Protein AF-A0A529LG86-F1 (afdb_monomer_lite)

Foldseek 3Di:
DVVDDDPVVVVCVVVCVVCVPDDDDDCVVVVVVVVVVVVVVVVVVVVVVVVVLVVLLVVLLVVLVVVCVVCVVVVVVCVVVPDDLVVVLVVSLVVQLVVQLVVLVVVLVVVVVVLVVVQVVLVVVCVDPVVVVCCVVPNDPRCPPVNNVVSVVVSVVSSVSSSVSSNVSSVVVVVVVCVVPVDPD

Sequence (185 aa):
DENSPPDFAAMRAAITPKLPSASLDDHRTWVDRLVAMARTTVTIGIAVLALMLSATVLTVVFATRGAMAGNGHIIEVLHFVGAEARFIAREFRRHFLVTGMKGAAAGGAAAVLVFIVFSWWSSRNMATPQADQATALFGNFAIGSAGYLGVVLMVLVIGGLTAATSHATVVAYLSDIDVRQPDAG

Secondary structure (DSSP, 8-state):
-TTS---HHHHHHHHTTT-TT-----THHHHHHHHHHHHHHHHHHHHHHHHHHHHHHHHHHHHHHHHHHHTHHHHHHHHHTT--HHHHHHHHHHHHHHHHHHHHHHHHHHHHHHHHHHHHHHHHHTTSHHHHHHHHHH------HHHHHHHHHHHHHHHHHHHHHHHHHHHHHHHHHHHH-----

pLDDT: mean 78.33, std 11.11, range [39.97, 97.88]

Radius of gyration: 28.88 Å; chains: 1; bounding box: 62×48×81 Å

Structure (mmCIF, N/CA/C/O backbone):
data_AF-A0A529LG86-F1
#
_entry.id   AF-A0A529LG86-F1
#
loop_
_atom_site.group_PDB
_atom_site.id
_atom_site.type_symbol
_atom_site.label_atom_id
_atom_site.label_alt_id
_atom_site.label_comp_id
_atom_site.label_asym_id
_atom_site.label_entity_id
_atom_site.label_seq_id
_atom_site.pdbx_PDB_ins_code
_atom_site.Cartn_x
_atom_site.Cartn_y
_atom_site.Cartn_z
_atom_site.occupancy
_atom_site.B_iso_or_equiv
_atom_site.auth_seq_id
_atom_site.auth_comp_id
_atom_site.auth_asym_id
_atom_site.auth_atom_id
_atom_site.pdbx_PDB_model_num
ATOM 1 N N . ASP A 1 1 ? 7.933 -14.940 -35.361 1.00 49.34 1 ASP A N 1
ATOM 2 C CA . ASP A 1 1 ? 6.938 -15.597 -34.505 1.00 49.34 1 ASP A CA 1
ATOM 3 C C . ASP A 1 1 ? 7.559 -15.772 -33.129 1.00 49.34 1 ASP A C 1
ATOM 5 O O . ASP A 1 1 ? 8.654 -16.313 -33.043 1.00 49.34 1 ASP A O 1
ATOM 9 N N . GLU A 1 2 ? 6.955 -15.207 -32.088 1.00 60.88 2 GLU A N 1
ATOM 10 C CA . GLU A 1 2 ? 7.510 -15.198 -30.722 1.00 60.88 2 GLU A CA 1
ATOM 11 C C . GLU A 1 2 ? 7.281 -16.542 -30.006 1.00 60.88 2 GLU A C 1
ATOM 13 O O . GLU A 1 2 ? 8.073 -16.949 -29.160 1.00 60.88 2 GLU A O 1
ATOM 18 N N . ASN A 1 3 ? 6.260 -17.291 -30.438 1.00 65.06 3 ASN A N 1
ATOM 19 C CA . ASN A 1 3 ? 5.868 -18.587 -29.874 1.00 65.06 3 ASN A CA 1
ATOM 20 C C . ASN A 1 3 ? 6.632 -19.779 -30.471 1.00 65.06 3 ASN A C 1
ATOM 22 O O . ASN A 1 3 ? 6.394 -20.927 -30.102 1.00 65.06 3 ASN A O 1
ATOM 26 N N . SER A 1 4 ? 7.530 -19.537 -31.422 1.00 68.88 4 SER A N 1
ATOM 27 C CA . SER A 1 4 ? 8.358 -20.565 -32.057 1.00 68.88 4 SER A CA 1
ATOM 28 C C . SER A 1 4 ? 9.765 -20.013 -32.263 1.00 68.88 4 SER A C 1
ATOM 30 O O . SER A 1 4 ? 10.131 -19.629 -33.377 1.00 68.88 4 SER A O 1
ATOM 32 N N . PRO A 1 5 ? 10.548 -19.895 -31.172 1.00 73.00 5 PRO A N 1
ATOM 33 C CA . PRO A 1 5 ? 11.907 -19.401 -31.258 1.00 73.00 5 PRO A CA 1
ATOM 34 C C . PRO A 1 5 ? 12.741 -20.301 -32.184 1.00 73.00 5 PRO A C 1
ATOM 36 O O . PRO A 1 5 ? 12.610 -21.524 -32.125 1.00 73.00 5 PRO A O 1
ATOM 39 N N . PRO A 1 6 ? 13.632 -19.725 -33.006 1.00 75.19 6 PRO A N 1
ATOM 40 C CA . PRO A 1 6 ? 14.526 -20.518 -33.835 1.00 75.19 6 PRO A CA 1
ATOM 41 C C . PRO A 1 6 ? 15.436 -21.404 -32.972 1.00 75.19 6 PRO A C 1
ATOM 43 O O . PRO A 1 6 ? 15.921 -20.969 -31.922 1.00 75.19 6 PRO A O 1
ATOM 46 N N . ASP A 1 7 ? 15.678 -22.640 -33.415 1.00 79.94 7 ASP A N 1
ATOM 47 C CA . ASP A 1 7 ? 16.583 -23.571 -32.738 1.00 79.94 7 ASP A CA 1
ATOM 48 C C . ASP A 1 7 ? 18.044 -23.207 -33.038 1.00 79.94 7 ASP A C 1
ATOM 50 O O . ASP A 1 7 ? 18.671 -23.682 -33.989 1.00 79.94 7 ASP A O 1
ATOM 54 N N . PHE A 1 8 ? 18.592 -22.325 -32.207 1.00 77.88 8 PHE A N 1
ATOM 55 C CA . PHE A 1 8 ? 19.973 -21.868 -32.318 1.00 77.88 8 PHE A CA 1
ATOM 56 C C . PHE A 1 8 ? 21.002 -22.962 -32.017 1.00 77.88 8 PHE A C 1
ATOM 58 O O . PHE A 1 8 ? 22.141 -22.853 -32.472 1.00 77.88 8 PHE A O 1
ATOM 65 N N . ALA A 1 9 ? 20.627 -24.026 -31.298 1.00 79.56 9 ALA A N 1
ATOM 66 C CA . ALA A 1 9 ? 21.506 -25.170 -31.083 1.00 79.56 9 ALA A CA 1
ATOM 67 C C . ALA A 1 9 ? 21.651 -25.975 -32.380 1.00 79.56 9 ALA A C 1
ATOM 69 O O . ALA A 1 9 ? 22.777 -26.267 -32.793 1.00 79.56 9 ALA A O 1
ATOM 70 N N . ALA A 1 10 ? 20.539 -26.231 -33.074 1.00 80.94 10 ALA A N 1
ATOM 71 C CA . ALA A 1 10 ? 20.551 -26.845 -34.398 1.00 80.94 10 ALA A CA 1
ATOM 72 C C . ALA A 1 10 ? 21.270 -25.967 -35.437 1.00 80.94 10 ALA A C 1
ATOM 74 O O . ALA A 1 10 ? 22.065 -26.477 -36.228 1.00 80.94 10 ALA A O 1
ATOM 75 N N . MET A 1 11 ? 21.074 -24.642 -35.407 1.00 78.50 11 MET A N 1
ATOM 76 C CA . MET A 1 11 ? 21.797 -23.721 -36.298 1.00 78.50 11 MET A CA 1
ATOM 77 C C . MET A 1 11 ? 23.301 -23.709 -36.022 1.00 78.50 11 MET A C 1
ATOM 79 O O . MET A 1 11 ? 24.094 -23.790 -36.958 1.00 78.50 11 MET A O 1
ATOM 83 N N . ARG A 1 12 ? 23.714 -23.663 -34.750 1.00 80.50 12 ARG A N 1
ATOM 84 C CA . ARG A 1 12 ? 25.130 -23.723 -34.367 1.00 80.50 12 ARG A CA 1
ATOM 85 C C . ARG A 1 12 ? 25.757 -25.039 -34.835 1.00 80.50 12 ARG A C 1
ATOM 87 O O . ARG A 1 12 ? 26.794 -25.007 -35.490 1.00 80.50 12 ARG A O 1
ATOM 94 N N . ALA A 1 13 ? 25.087 -26.171 -34.614 1.00 81.19 13 ALA A N 1
ATOM 95 C CA . ALA A 1 13 ? 25.544 -27.484 -35.072 1.00 81.19 13 ALA A CA 1
ATOM 96 C C . ALA A 1 13 ? 25.643 -27.599 -36.607 1.00 81.19 13 ALA A C 1
ATOM 98 O O . ALA A 1 13 ? 26.528 -28.287 -37.111 1.00 81.19 13 ALA A O 1
ATOM 99 N N . ALA A 1 14 ? 24.779 -26.909 -37.359 1.00 81.56 14 ALA A N 1
ATOM 100 C CA . ALA A 1 14 ? 24.806 -26.899 -38.823 1.00 81.56 14 ALA A CA 1
ATOM 101 C C . ALA A 1 14 ? 25.883 -25.969 -39.421 1.00 81.56 14 ALA A C 1
ATOM 103 O O . ALA A 1 14 ? 26.366 -26.223 -40.529 1.00 81.56 14 ALA A O 1
ATOM 104 N N . ILE A 1 15 ? 26.255 -24.894 -38.713 1.00 79.06 15 ILE A N 1
ATOM 105 C CA . ILE A 1 15 ? 27.176 -23.851 -39.199 1.00 79.06 15 ILE A CA 1
ATOM 106 C C . ILE A 1 15 ? 28.631 -24.145 -38.806 1.00 79.06 15 ILE A C 1
ATOM 108 O O . ILE A 1 15 ? 29.523 -23.990 -39.642 1.00 79.06 15 ILE A O 1
ATOM 112 N N . THR A 1 16 ? 28.881 -24.630 -37.583 1.00 79.62 16 THR A N 1
ATOM 113 C CA . THR A 1 16 ? 30.234 -24.924 -37.071 1.00 79.62 16 THR A CA 1
ATOM 114 C C . THR A 1 16 ? 31.078 -25.831 -37.987 1.00 79.62 16 THR A C 1
ATOM 116 O O . THR A 1 16 ? 32.257 -25.526 -38.166 1.00 79.62 16 THR A O 1
ATOM 119 N N . PRO A 1 17 ? 30.537 -26.888 -38.632 1.00 80.50 17 PRO A N 1
ATOM 120 C CA . PRO A 1 17 ? 31.319 -27.740 -39.534 1.00 80.50 17 PRO A CA 1
ATOM 121 C C . PRO A 1 17 ? 31.690 -27.067 -40.863 1.00 80.50 17 PRO A C 1
ATOM 123 O O . PRO A 1 17 ? 32.652 -27.475 -41.505 1.00 80.50 17 PRO A O 1
ATOM 126 N N . LYS A 1 18 ? 30.907 -26.073 -41.309 1.00 81.50 18 LYS A N 1
ATOM 127 C CA . LYS A 1 18 ? 31.061 -25.431 -42.627 1.00 81.50 18 LYS A CA 1
ATOM 128 C C . LYS A 1 18 ? 31.903 -24.158 -42.573 1.00 81.50 18 LYS A C 1
ATOM 130 O O . LYS A 1 18 ? 32.571 -23.836 -43.550 1.00 81.50 18 LYS A O 1
ATOM 135 N N . LEU A 1 19 ? 31.867 -23.437 -41.454 1.00 76.12 19 LEU A N 1
ATOM 136 C CA . LEU A 1 19 ? 32.582 -22.178 -41.247 1.00 76.12 19 LEU A CA 1
ATOM 137 C C . LEU A 1 19 ? 33.165 -22.154 -39.821 1.00 76.12 19 LEU A C 1
ATOM 139 O O . LEU A 1 19 ? 32.530 -21.618 -38.913 1.00 76.12 19 LEU A O 1
ATOM 143 N N . PRO A 1 20 ? 34.377 -22.705 -39.607 1.00 72.12 20 PRO A N 1
ATOM 144 C CA . PRO A 1 20 ? 35.004 -22.783 -38.282 1.00 72.12 20 PRO A CA 1
ATOM 145 C C . PRO A 1 20 ? 35.298 -21.413 -37.653 1.00 72.12 20 PRO A C 1
ATOM 147 O O . PRO A 1 20 ? 35.482 -21.311 -36.444 1.00 72.12 20 PRO A O 1
ATOM 150 N N . SER A 1 21 ? 35.363 -20.362 -38.474 1.00 73.62 21 SER A N 1
ATOM 151 C CA . SER A 1 21 ? 35.622 -18.978 -38.068 1.00 73.62 21 SER A CA 1
ATOM 152 C C . SER A 1 21 ? 34.360 -18.170 -37.743 1.00 73.62 21 SER A C 1
ATOM 154 O O . SER A 1 21 ? 34.481 -17.021 -37.323 1.00 73.62 21 SER A O 1
ATOM 156 N N . ALA A 1 22 ? 33.157 -18.723 -37.936 1.00 71.75 22 ALA A N 1
ATOM 157 C CA . ALA A 1 22 ? 31.907 -18.017 -37.671 1.00 71.75 22 ALA A CA 1
ATOM 158 C C . ALA A 1 22 ? 31.434 -18.250 -36.227 1.00 71.75 22 ALA A C 1
ATOM 160 O O . ALA A 1 22 ? 31.173 -19.384 -35.821 1.00 71.75 22 ALA A O 1
ATOM 161 N N . SER A 1 23 ? 31.276 -17.173 -35.453 1.00 68.06 23 SER A N 1
ATOM 162 C CA . SER A 1 23 ? 30.617 -17.205 -34.146 1.00 68.06 23 SER A CA 1
ATOM 163 C C . SER A 1 23 ? 29.147 -16.800 -34.281 1.00 68.06 23 SER A C 1
ATOM 165 O O . SER A 1 23 ? 28.808 -15.796 -34.903 1.00 68.06 23 SER A O 1
ATOM 167 N N . LEU A 1 24 ? 28.257 -17.602 -33.695 1.00 73.00 24 LEU A N 1
ATOM 168 C CA . LEU A 1 24 ? 26.835 -17.281 -33.585 1.00 73.00 24 LEU A CA 1
ATOM 169 C C . LEU A 1 24 ? 26.600 -16.597 -32.234 1.00 73.00 24 LEU A C 1
ATOM 171 O O . LEU A 1 24 ? 26.507 -17.288 -31.211 1.00 73.00 24 LEU A O 1
ATOM 175 N N . ASP A 1 25 ? 26.562 -15.264 -32.249 1.00 75.62 25 ASP A N 1
ATOM 176 C CA . ASP A 1 25 ? 26.239 -14.434 -31.088 1.00 75.62 25 ASP A CA 1
ATOM 177 C C . ASP A 1 25 ? 24.721 -14.387 -30.882 1.00 75.62 25 ASP A C 1
ATOM 179 O O . ASP A 1 25 ? 23.972 -13.875 -31.714 1.00 75.62 25 ASP A O 1
ATOM 183 N N . ASP A 1 26 ? 24.274 -14.964 -29.772 1.00 73.12 26 ASP A N 1
ATOM 184 C CA . ASP A 1 26 ? 22.875 -14.989 -29.373 1.00 73.12 26 ASP A CA 1
ATOM 185 C C . ASP A 1 26 ? 22.710 -14.074 -28.156 1.00 73.12 26 ASP A C 1
ATOM 187 O O . ASP A 1 26 ? 23.145 -14.385 -27.042 1.00 73.12 26 ASP A O 1
ATOM 191 N N . HIS A 1 27 ? 22.075 -12.922 -28.373 1.00 80.88 27 HIS A N 1
ATOM 192 C CA . HIS A 1 27 ? 21.902 -11.876 -27.362 1.00 80.88 27 HIS A CA 1
ATOM 193 C C . HIS A 1 27 ? 21.008 -12.317 -26.184 1.00 80.88 27 HIS A C 1
ATOM 195 O O . HIS A 1 27 ? 20.887 -11.599 -25.188 1.00 80.88 27 HIS A O 1
ATOM 201 N N . ARG A 1 28 ? 20.417 -13.518 -26.249 1.00 79.75 28 ARG A N 1
ATOM 202 C CA . ARG A 1 28 ? 19.594 -14.113 -25.189 1.00 79.75 28 ARG A CA 1
ATOM 203 C C . ARG A 1 28 ? 20.282 -14.184 -23.836 1.00 79.75 28 ARG A C 1
ATOM 205 O O . ARG A 1 28 ? 19.654 -13.843 -22.847 1.00 79.75 28 ARG A O 1
ATOM 212 N N . THR A 1 29 ? 21.575 -14.510 -23.769 1.00 83.94 29 THR A N 1
ATOM 213 C CA . THR A 1 29 ? 22.271 -14.612 -22.466 1.00 83.94 29 THR A CA 1
ATOM 214 C C . THR A 1 29 ? 22.280 -13.276 -21.711 1.00 83.94 29 THR A C 1
ATOM 216 O O . THR A 1 29 ? 22.218 -13.245 -20.482 1.00 83.94 29 THR A O 1
ATOM 219 N N . TRP A 1 30 ? 22.357 -12.154 -22.431 1.00 84.69 30 TRP A N 1
ATOM 220 C CA . TRP A 1 30 ? 22.277 -10.822 -21.833 1.00 84.69 30 TRP A CA 1
ATOM 221 C C . TRP A 1 30 ? 20.841 -10.481 -21.417 1.00 84.69 30 TRP A C 1
ATOM 223 O O . TRP A 1 30 ? 20.626 -10.034 -20.289 1.00 84.69 30 TRP A O 1
ATOM 233 N N . VAL A 1 31 ? 19.858 -10.769 -22.280 1.00 87.94 31 VAL A N 1
ATOM 234 C CA . VAL A 1 31 ? 18.431 -10.575 -21.975 1.00 87.94 31 VAL A CA 1
ATOM 235 C C . VAL A 1 31 ? 18.015 -11.397 -20.754 1.00 87.94 31 VAL A C 1
ATOM 237 O O . VAL A 1 31 ? 17.393 -10.858 -19.845 1.00 87.94 31 VAL A O 1
ATOM 240 N N . ASP A 1 32 ? 18.421 -12.662 -20.670 1.00 89.25 32 ASP A N 1
ATOM 241 C CA . ASP A 1 32 ? 18.106 -13.558 -19.556 1.00 89.25 32 ASP A CA 1
ATOM 242 C C . ASP A 1 32 ? 18.633 -13.013 -18.225 1.00 89.25 32 ASP A C 1
ATOM 244 O O . ASP A 1 32 ? 17.943 -13.073 -17.206 1.00 89.25 32 ASP A O 1
ATOM 248 N N . ARG A 1 33 ? 19.831 -12.411 -18.225 1.00 90.62 33 ARG A N 1
ATOM 249 C CA . ARG A 1 33 ? 20.388 -11.742 -17.038 1.00 90.62 33 ARG A CA 1
ATOM 250 C C . ARG A 1 33 ? 19.566 -10.519 -16.644 1.00 90.62 33 ARG A C 1
ATOM 252 O O . ARG A 1 33 ? 19.266 -10.362 -15.462 1.00 90.62 33 ARG A O 1
ATOM 259 N N . LEU A 1 34 ? 19.163 -9.683 -17.603 1.00 91.69 34 LEU A N 1
ATOM 260 C CA . LEU A 1 34 ? 18.299 -8.531 -17.326 1.00 91.69 34 LEU A CA 1
ATOM 261 C C . LEU A 1 34 ? 16.928 -8.954 -16.795 1.00 91.69 34 LEU A C 1
ATOM 263 O O . LEU A 1 34 ? 16.440 -8.378 -15.825 1.00 91.69 34 LEU A O 1
ATOM 267 N N . VAL A 1 35 ? 16.333 -9.997 -17.375 1.00 91.75 35 VAL A N 1
ATOM 268 C CA . VAL A 1 35 ? 15.061 -10.564 -16.913 1.00 91.75 35 VAL A CA 1
ATOM 269 C C . VAL A 1 35 ? 15.209 -11.133 -15.503 1.00 91.75 35 VAL A C 1
ATOM 271 O O . VAL A 1 35 ? 14.340 -10.906 -14.662 1.00 91.75 35 VAL A O 1
ATOM 274 N N . ALA A 1 36 ? 16.309 -11.827 -15.203 1.00 93.69 36 ALA A N 1
ATOM 275 C CA . ALA A 1 36 ? 16.581 -12.336 -13.861 1.00 93.69 36 ALA A CA 1
ATOM 276 C C . ALA A 1 36 ? 16.735 -11.201 -12.832 1.00 93.69 36 ALA A C 1
ATOM 278 O O . ALA A 1 36 ? 16.152 -11.275 -11.747 1.00 93.69 36 ALA A O 1
ATOM 279 N N . MET A 1 37 ? 17.455 -10.127 -13.175 1.00 95.56 37 MET A N 1
ATOM 280 C CA . MET A 1 37 ? 17.573 -8.937 -12.325 1.00 95.56 37 MET A CA 1
ATOM 281 C C . MET A 1 37 ? 16.211 -8.270 -12.101 1.00 95.56 37 MET A C 1
ATOM 283 O O . MET A 1 37 ? 15.831 -8.051 -10.953 1.00 95.56 37 MET A O 1
ATOM 287 N N . ALA A 1 38 ? 15.430 -8.048 -13.162 1.00 92.31 38 ALA A N 1
ATOM 288 C CA . ALA A 1 38 ? 14.093 -7.461 -13.074 1.00 92.31 38 ALA A CA 1
ATOM 289 C C . ALA A 1 38 ? 13.151 -8.298 -12.192 1.00 92.31 38 ALA A C 1
ATOM 291 O O . ALA A 1 38 ? 12.488 -7.760 -11.304 1.00 92.31 38 ALA A O 1
ATOM 292 N N . ARG A 1 39 ? 13.133 -9.627 -12.369 1.00 94.69 39 ARG A N 1
ATOM 293 C CA . ARG A 1 39 ? 12.352 -10.544 -11.521 1.00 94.69 39 ARG A CA 1
ATOM 294 C C . ARG A 1 39 ? 12.779 -10.464 -10.060 1.00 94.69 39 ARG A C 1
ATOM 296 O O . ARG A 1 39 ? 11.925 -10.443 -9.181 1.00 94.69 39 ARG A O 1
ATOM 303 N N . THR A 1 40 ? 14.080 -10.385 -9.794 1.00 95.81 40 THR A N 1
ATOM 304 C CA . THR A 1 40 ? 14.609 -10.266 -8.428 1.00 95.81 40 THR A CA 1
ATOM 305 C C . THR A 1 40 ? 14.161 -8.956 -7.781 1.00 95.81 40 THR A C 1
ATOM 307 O O . THR A 1 40 ? 13.675 -8.969 -6.652 1.00 95.81 40 THR A O 1
ATOM 310 N N . THR A 1 41 ? 14.230 -7.838 -8.509 1.00 95.25 41 THR A N 1
ATOM 311 C CA . THR A 1 41 ? 13.733 -6.535 -8.048 1.00 95.25 41 THR A CA 1
ATOM 312 C C . THR A 1 41 ? 12.237 -6.572 -7.731 1.00 95.25 41 THR A C 1
ATOM 314 O O . THR A 1 41 ? 11.829 -6.079 -6.679 1.00 95.25 41 THR A O 1
ATOM 317 N N . VAL A 1 42 ? 11.418 -7.202 -8.582 1.00 94.31 42 VAL A N 1
ATOM 318 C CA . VAL A 1 42 ? 9.977 -7.373 -8.323 1.00 94.31 42 VAL A CA 1
ATOM 319 C C . VAL A 1 42 ? 9.739 -8.215 -7.069 1.00 94.31 42 VAL A C 1
ATOM 321 O O . VAL A 1 42 ? 8.952 -7.818 -6.212 1.00 94.31 42 VAL A O 1
ATOM 324 N N . THR A 1 43 ? 10.450 -9.333 -6.912 1.00 97.12 43 THR A N 1
ATOM 325 C CA . THR A 1 43 ? 10.345 -10.194 -5.724 1.00 97.12 43 THR A CA 1
ATOM 326 C C . THR A 1 43 ? 10.694 -9.436 -4.443 1.00 97.12 43 THR A C 1
ATOM 328 O O . THR A 1 43 ? 9.968 -9.542 -3.456 1.00 97.12 43 THR A O 1
ATOM 331 N N . ILE A 1 44 ? 11.756 -8.623 -4.459 1.00 97.69 44 ILE A N 1
ATOM 332 C CA . ILE A 1 44 ? 12.124 -7.762 -3.325 1.00 97.69 44 ILE A CA 1
ATOM 333 C C . ILE A 1 44 ? 11.006 -6.755 -3.030 1.00 97.69 44 ILE A C 1
ATOM 335 O O . ILE A 1 44 ? 10.621 -6.596 -1.874 1.00 97.69 44 ILE A O 1
ATOM 339 N N . GLY A 1 45 ? 10.442 -6.115 -4.059 1.00 95.81 45 GLY A N 1
ATOM 340 C CA . GLY A 1 45 ? 9.324 -5.183 -3.900 1.00 95.81 45 GLY A CA 1
ATOM 341 C C . 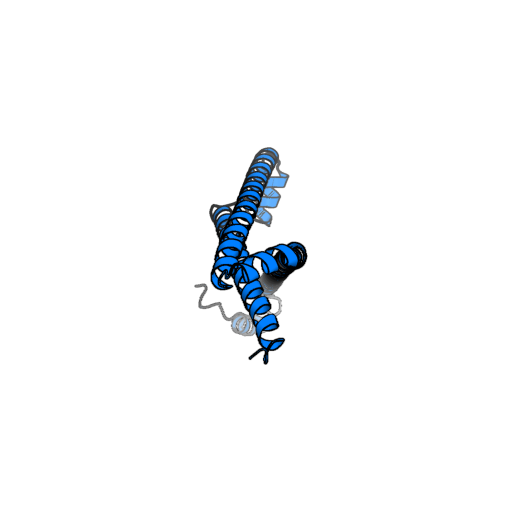GLY A 1 45 ? 8.099 -5.831 -3.246 1.00 95.81 45 GLY A C 1
ATOM 342 O O . GLY A 1 45 ? 7.519 -5.266 -2.320 1.00 95.81 45 GLY A O 1
ATOM 343 N N . ILE A 1 46 ? 7.747 -7.051 -3.664 1.00 96.31 46 ILE A N 1
ATOM 344 C CA . ILE A 1 46 ? 6.654 -7.830 -3.063 1.00 96.31 46 ILE A CA 1
ATOM 345 C C . ILE A 1 46 ? 6.971 -8.188 -1.604 1.00 96.31 46 ILE A C 1
ATOM 347 O O . ILE A 1 46 ? 6.101 -8.057 -0.743 1.00 96.31 46 ILE A O 1
ATOM 351 N N . ALA A 1 47 ? 8.206 -8.597 -1.301 1.00 97.88 47 ALA A N 1
ATOM 352 C CA . ALA A 1 47 ? 8.621 -8.929 0.061 1.00 97.88 47 ALA A CA 1
ATOM 353 C C . ALA A 1 47 ? 8.533 -7.715 1.003 1.00 97.88 47 ALA A C 1
ATOM 355 O O . ALA A 1 47 ? 8.002 -7.823 2.109 1.00 97.88 47 ALA A O 1
ATOM 356 N N . VAL A 1 48 ? 8.986 -6.542 0.551 1.00 97.62 48 VAL A N 1
ATOM 357 C CA . VAL A 1 48 ? 8.870 -5.286 1.308 1.00 97.62 48 VAL A CA 1
ATOM 358 C C . VAL A 1 48 ? 7.406 -4.910 1.521 1.00 97.62 48 VAL A C 1
ATOM 360 O O . VAL A 1 48 ? 7.025 -4.563 2.639 1.00 97.62 48 VAL A O 1
ATOM 363 N N . LEU A 1 49 ? 6.564 -5.033 0.490 1.00 94.12 49 LEU A N 1
ATOM 364 C CA . LEU A 1 49 ? 5.131 -4.775 0.618 1.00 94.12 49 LEU A CA 1
ATOM 365 C C . LEU A 1 49 ? 4.486 -5.697 1.666 1.00 94.12 49 LEU A C 1
ATOM 367 O O . LEU A 1 49 ? 3.747 -5.227 2.529 1.00 94.12 49 LEU A O 1
ATOM 371 N N . ALA A 1 50 ? 4.803 -6.993 1.641 1.00 95.44 50 ALA A N 1
ATOM 372 C CA . ALA A 1 50 ? 4.305 -7.955 2.622 1.00 95.44 50 ALA A CA 1
ATOM 373 C C . ALA A 1 50 ? 4.739 -7.606 4.058 1.00 95.44 50 ALA A C 1
ATOM 375 O O . ALA A 1 50 ? 3.923 -7.669 4.983 1.00 95.44 50 ALA A O 1
ATOM 376 N N . LEU A 1 51 ? 5.993 -7.183 4.249 1.00 97.12 51 LEU A N 1
ATOM 377 C CA . LEU A 1 51 ? 6.489 -6.709 5.544 1.00 97.12 51 LEU A CA 1
ATOM 378 C C . LEU A 1 51 ? 5.748 -5.453 6.015 1.00 97.12 51 LEU A C 1
ATOM 380 O O . LEU A 1 51 ? 5.336 -5.392 7.173 1.00 97.12 51 LEU A O 1
ATOM 384 N N . MET A 1 52 ? 5.516 -4.479 5.130 1.00 95.75 52 MET A N 1
ATOM 385 C CA . MET A 1 52 ? 4.771 -3.259 5.464 1.00 95.75 52 MET A CA 1
ATOM 386 C C . MET A 1 52 ? 3.327 -3.559 5.882 1.00 95.75 52 MET A C 1
ATOM 388 O O . MET A 1 52 ? 2.850 -3.022 6.885 1.00 95.75 52 MET A O 1
ATOM 392 N N . LEU A 1 53 ? 2.630 -4.436 5.153 1.00 91.31 53 LEU A N 1
ATOM 393 C CA . LEU A 1 53 ? 1.268 -4.845 5.505 1.00 91.31 53 LEU A CA 1
ATOM 394 C C . LEU A 1 53 ? 1.243 -5.582 6.850 1.00 91.31 53 LEU A C 1
ATOM 396 O O . LEU A 1 53 ? 0.393 -5.290 7.689 1.00 91.31 53 LEU A O 1
ATOM 400 N N . SER A 1 54 ? 2.212 -6.466 7.096 1.00 93.75 54 SER A N 1
ATOM 401 C CA . SER A 1 54 ? 2.340 -7.181 8.373 1.00 93.75 54 SER A CA 1
ATOM 402 C C . SER A 1 54 ? 2.571 -6.220 9.541 1.00 93.75 54 SER A C 1
ATOM 404 O O . SER A 1 54 ? 1.879 -6.300 10.555 1.00 93.75 54 SER A O 1
ATOM 406 N N . ALA A 1 55 ? 3.487 -5.260 9.389 1.00 94.12 55 ALA A N 1
ATOM 407 C CA . ALA A 1 55 ? 3.724 -4.220 10.388 1.00 94.12 55 ALA A CA 1
ATOM 408 C C . ALA A 1 55 ? 2.451 -3.407 10.668 1.00 94.12 55 ALA A C 1
ATOM 410 O O . ALA A 1 55 ? 2.106 -3.184 11.826 1.00 94.12 55 ALA A O 1
ATOM 411 N N . THR A 1 56 ? 1.706 -3.045 9.619 1.00 89.88 56 THR A N 1
ATOM 412 C CA . THR A 1 56 ? 0.430 -2.323 9.739 1.00 89.88 56 THR A CA 1
ATOM 413 C C . THR A 1 56 ? -0.582 -3.099 10.586 1.00 89.88 56 THR A C 1
ATOM 415 O O . THR A 1 56 ? -1.191 -2.523 11.488 1.00 89.88 56 THR A O 1
ATOM 418 N N . VAL A 1 57 ? -0.731 -4.409 10.347 1.00 87.56 57 VAL A N 1
ATOM 419 C CA . VAL A 1 57 ? -1.591 -5.287 11.162 1.00 87.56 57 VAL A CA 1
ATOM 420 C C . VAL A 1 57 ? -1.161 -5.245 12.622 1.00 87.56 57 VAL A C 1
ATOM 422 O O . VAL A 1 57 ? -1.985 -4.958 13.488 1.00 87.56 57 VAL A O 1
ATOM 425 N N . LEU A 1 58 ? 0.125 -5.480 12.901 1.00 90.38 58 LEU A N 1
ATOM 426 C CA . LEU A 1 58 ? 0.653 -5.479 14.267 1.00 90.38 58 LEU A CA 1
ATOM 427 C C . LEU A 1 58 ? 0.360 -4.153 14.978 1.00 90.38 58 LEU A C 1
ATOM 429 O O . LEU A 1 58 ? -0.135 -4.160 16.105 1.00 90.38 58 LEU A O 1
ATOM 433 N N . THR A 1 59 ? 0.600 -3.019 14.318 1.00 89.94 59 THR A N 1
ATOM 434 C CA . THR A 1 59 ? 0.305 -1.692 14.870 1.00 89.94 59 THR A CA 1
ATOM 435 C C . THR A 1 59 ? -1.172 -1.538 15.228 1.00 89.94 59 THR A C 1
ATOM 437 O O . THR A 1 59 ? -1.480 -1.076 16.327 1.00 89.94 59 THR A O 1
ATOM 440 N N . VAL A 1 60 ? -2.091 -1.955 14.349 1.00 83.88 60 VAL A N 1
ATOM 441 C CA . VAL A 1 60 ? -3.538 -1.893 14.621 1.00 83.88 60 VAL A CA 1
ATOM 442 C C . VAL A 1 60 ? -3.908 -2.774 15.814 1.00 83.88 60 VAL A C 1
ATOM 444 O O . VAL A 1 60 ? -4.616 -2.306 16.704 1.00 83.88 60 VAL A O 1
ATOM 447 N N . VAL A 1 61 ? -3.396 -4.009 15.883 1.00 84.19 61 VAL A N 1
ATOM 448 C CA . VAL A 1 61 ? -3.645 -4.917 17.019 1.00 84.19 61 VAL A CA 1
ATOM 449 C C . VAL A 1 61 ? -3.201 -4.275 18.331 1.00 84.19 61 VAL A C 1
ATOM 451 O O . VAL A 1 61 ? -3.979 -4.229 19.285 1.00 84.19 61 VAL A O 1
ATOM 454 N N . PHE A 1 62 ? -1.971 -3.759 18.395 1.00 85.94 62 PHE A N 1
ATOM 455 C CA . PHE A 1 62 ? -1.450 -3.132 19.610 1.00 85.94 62 PHE A CA 1
ATOM 456 C C . PHE A 1 62 ? -2.251 -1.890 20.005 1.00 85.94 62 PHE A C 1
ATOM 458 O O . PHE A 1 62 ? -2.583 -1.736 21.180 1.00 85.94 62 PHE A O 1
ATOM 465 N N . ALA A 1 63 ? -2.624 -1.048 19.039 1.00 84.38 63 ALA A N 1
ATOM 466 C CA . ALA A 1 63 ? -3.437 0.135 19.293 1.00 84.38 63 ALA A CA 1
ATOM 467 C C . ALA A 1 63 ? -4.828 -0.229 19.841 1.00 84.38 63 ALA A C 1
ATOM 469 O O . ALA A 1 63 ? -5.267 0.338 20.842 1.00 84.38 63 ALA A O 1
ATOM 470 N N . THR A 1 64 ? -5.510 -1.210 19.235 1.00 78.25 64 THR A N 1
ATOM 471 C CA . THR A 1 64 ? -6.829 -1.666 19.696 1.00 78.25 64 THR A CA 1
ATOM 472 C C . THR A 1 64 ? -6.744 -2.320 21.077 1.00 78.25 64 THR A C 1
ATOM 474 O O . THR A 1 64 ? -7.533 -1.978 21.955 1.00 78.25 64 THR A O 1
ATOM 477 N N . ARG A 1 65 ? -5.769 -3.209 21.317 1.00 79.19 65 ARG A N 1
ATOM 478 C CA . ARG A 1 65 ? -5.588 -3.850 22.634 1.00 79.19 65 ARG A CA 1
ATOM 479 C C . ARG A 1 65 ? -5.248 -2.838 23.726 1.00 79.19 65 ARG A C 1
ATOM 481 O O . ARG A 1 65 ? -5.811 -2.926 24.812 1.00 79.19 65 ARG A O 1
ATOM 488 N N . GLY A 1 66 ? -4.374 -1.872 23.440 1.00 81.38 66 GLY A N 1
ATOM 489 C CA . GLY A 1 66 ? -4.021 -0.807 24.380 1.00 81.38 66 GLY A CA 1
ATOM 490 C C . GLY A 1 66 ? -5.228 0.051 24.764 1.00 81.38 66 GLY A C 1
ATOM 491 O O . GLY A 1 66 ? -5.445 0.315 25.945 1.00 81.38 66 GLY A O 1
ATOM 492 N N . ALA A 1 67 ? -6.069 0.409 23.789 1.00 76.75 67 ALA A N 1
ATOM 493 C CA . ALA A 1 67 ? -7.300 1.155 24.040 1.00 76.75 67 ALA A CA 1
ATOM 494 C C . ALA A 1 67 ? -8.310 0.374 24.901 1.00 76.75 67 ALA A C 1
ATOM 496 O O . ALA A 1 67 ? -8.954 0.964 25.767 1.00 76.75 67 ALA A O 1
ATOM 497 N N . MET A 1 68 ? -8.440 -0.940 24.694 1.00 74.81 68 MET A N 1
ATOM 498 C CA . MET A 1 68 ? -9.330 -1.794 25.494 1.00 74.81 68 MET A CA 1
ATOM 499 C C . MET A 1 68 ? -8.821 -1.953 26.932 1.00 74.81 68 MET A C 1
ATOM 501 O O . MET A 1 68 ? -9.590 -1.786 27.874 1.00 74.81 68 MET A O 1
ATOM 505 N N . ALA A 1 69 ? -7.519 -2.203 27.110 1.00 76.31 69 ALA A N 1
ATOM 506 C CA . ALA A 1 69 ? -6.909 -2.358 28.430 1.00 76.31 69 ALA A CA 1
ATOM 507 C C . ALA A 1 69 ? -7.008 -1.079 29.282 1.00 76.31 69 ALA A C 1
ATOM 509 O O . ALA A 1 69 ? -7.247 -1.160 30.483 1.00 76.31 69 ALA A O 1
ATOM 510 N N . GLY A 1 70 ? -6.877 0.102 28.666 1.00 73.31 70 GLY A N 1
ATOM 511 C CA . GLY A 1 70 ? -6.998 1.385 29.366 1.00 73.31 70 GLY A CA 1
ATOM 512 C C . GLY A 1 70 ? -8.423 1.748 29.805 1.00 73.31 70 GLY A C 1
ATOM 513 O O . GLY A 1 70 ? -8.584 2.529 30.736 1.00 73.31 70 GLY A O 1
ATOM 514 N N . ASN A 1 71 ? -9.457 1.180 29.172 1.00 72.75 71 ASN A N 1
ATOM 515 C CA . ASN A 1 71 ? -10.866 1.503 29.438 1.00 72.75 71 ASN A CA 1
ATOM 516 C C . ASN A 1 71 ? -11.618 0.408 30.219 1.00 72.75 71 ASN A C 1
ATOM 518 O O . ASN A 1 71 ? -12.848 0.433 30.270 1.00 72.75 71 ASN A O 1
ATOM 522 N N . GLY A 1 72 ? -10.906 -0.536 30.850 1.00 69.88 72 GLY A N 1
ATOM 523 C CA . GLY A 1 72 ? -11.510 -1.658 31.585 1.00 69.88 72 GLY A CA 1
ATOM 524 C C . GLY A 1 72 ? -12.555 -1.236 32.627 1.00 69.88 72 GLY A C 1
ATOM 525 O O . GLY A 1 72 ? -13.619 -1.841 32.705 1.00 69.88 72 GLY A O 1
ATOM 526 N N . HIS A 1 73 ? -12.318 -0.130 33.341 1.00 68.19 73 HIS A N 1
ATOM 527 C CA . HIS A 1 73 ? -13.252 0.390 34.346 1.00 68.19 73 HIS A CA 1
ATOM 528 C C . HIS A 1 73 ? -14.597 0.852 33.750 1.00 68.19 73 HIS A C 1
ATOM 530 O O . HIS A 1 73 ? -15.652 0.637 34.340 1.00 68.19 73 HIS A O 1
ATOM 536 N N . ILE A 1 74 ? -14.586 1.442 32.547 1.00 69.50 74 ILE A N 1
ATOM 537 C CA . ILE A 1 74 ? -15.818 1.848 31.845 1.00 69.50 74 ILE A CA 1
ATOM 538 C C . ILE A 1 74 ? -16.608 0.606 31.415 1.00 69.50 74 ILE A C 1
ATOM 540 O O . ILE A 1 74 ? -17.837 0.600 31.480 1.00 69.50 74 ILE A O 1
ATOM 544 N N . ILE A 1 75 ? -15.902 -0.448 30.995 1.00 64.56 75 ILE A N 1
ATOM 545 C CA . ILE A 1 75 ? -16.504 -1.720 30.581 1.00 64.56 75 ILE A CA 1
ATOM 546 C C . ILE A 1 75 ? -17.175 -2.409 31.778 1.00 64.56 75 ILE A C 1
ATOM 548 O O . ILE A 1 75 ? -18.301 -2.874 31.633 1.00 64.56 75 ILE A O 1
ATOM 552 N N . GLU A 1 76 ? -16.545 -2.406 32.957 1.00 67.06 76 GLU A N 1
ATOM 553 C CA . GLU A 1 76 ? -17.131 -2.913 34.210 1.00 67.06 76 GLU A CA 1
ATOM 554 C C . GLU A 1 76 ? -18.440 -2.199 34.564 1.00 67.06 76 GLU A C 1
ATOM 556 O O . GLU A 1 76 ? -19.450 -2.851 34.823 1.00 67.06 76 GLU A O 1
ATOM 561 N N . VAL A 1 77 ? -18.465 -0.863 34.511 1.00 72.50 77 VAL A N 1
ATOM 562 C CA . VAL A 1 77 ? -19.681 -0.087 34.809 1.00 72.50 77 VAL A CA 1
ATOM 563 C C . VAL A 1 77 ? -20.791 -0.385 33.798 1.00 72.50 77 VAL A C 1
ATOM 565 O O . VAL A 1 77 ? -21.944 -0.562 34.189 1.00 72.50 77 VAL A O 1
ATOM 568 N N . LEU A 1 78 ? -20.466 -0.493 32.505 1.00 69.25 78 LEU A N 1
ATOM 569 C CA . LEU A 1 78 ? -21.455 -0.853 31.484 1.00 69.25 78 LEU A CA 1
ATOM 570 C C . LEU A 1 78 ? -21.986 -2.279 31.681 1.00 69.25 78 LEU A C 1
ATOM 572 O O . LEU A 1 78 ? -23.174 -2.528 31.474 1.00 69.25 78 LEU A O 1
ATOM 576 N N . HIS A 1 79 ? -21.114 -3.201 32.094 1.00 65.88 79 HIS A N 1
ATOM 577 C CA . HIS A 1 79 ? -21.483 -4.575 32.406 1.00 65.88 79 HIS A CA 1
ATOM 578 C C . HIS A 1 79 ? -22.425 -4.638 33.617 1.00 65.88 79 HIS A C 1
ATOM 580 O O . HIS A 1 79 ? -23.454 -5.306 33.542 1.00 65.88 79 HIS A O 1
ATOM 586 N N . PHE A 1 80 ? -22.163 -3.862 34.676 1.00 69.19 80 PHE A N 1
ATOM 587 C CA . PHE A 1 80 ? -23.054 -3.762 35.840 1.00 69.19 80 PHE A CA 1
ATOM 588 C C . PHE A 1 80 ? -24.432 -3.164 35.515 1.00 69.19 80 PHE A C 1
ATOM 590 O O . PHE A 1 80 ? -25.411 -3.488 36.182 1.00 69.19 80 PHE A O 1
ATOM 597 N N . VAL A 1 81 ? -24.536 -2.334 34.473 1.00 68.88 81 VAL A N 1
ATOM 598 C CA . VAL A 1 81 ? -25.814 -1.785 33.977 1.00 68.88 81 VAL A CA 1
ATOM 599 C C . VAL A 1 81 ? -26.517 -2.747 32.992 1.00 68.88 81 VAL A C 1
ATOM 601 O O . VAL A 1 81 ? -27.621 -2.471 32.529 1.00 68.88 81 VAL A O 1
ATOM 604 N N . GLY A 1 82 ? -25.931 -3.917 32.704 1.00 63.62 82 GLY A N 1
ATOM 605 C CA . GLY A 1 82 ? -26.537 -4.964 31.874 1.00 63.62 82 GLY A CA 1
ATOM 606 C C . GLY A 1 82 ? -26.299 -4.803 30.370 1.00 63.62 82 GLY A C 1
ATOM 607 O O . GLY A 1 82 ? -27.045 -5.361 29.564 1.00 63.62 82 GLY A O 1
ATOM 608 N N . ALA A 1 83 ? -25.282 -4.042 29.955 1.00 62.34 83 ALA A N 1
ATOM 609 C CA . ALA A 1 83 ? -24.958 -3.905 28.541 1.00 62.34 83 ALA A CA 1
ATOM 610 C C . ALA A 1 83 ? -24.415 -5.226 27.964 1.00 62.34 83 ALA A C 1
ATOM 612 O O . ALA A 1 83 ? -23.393 -5.753 28.403 1.00 62.34 83 ALA A O 1
ATOM 613 N N . GLU A 1 84 ? -25.083 -5.743 26.932 1.00 64.94 84 GLU A N 1
ATOM 614 C CA . GLU A 1 84 ? -24.654 -6.938 26.206 1.00 64.94 84 GLU A CA 1
ATOM 615 C C . GLU A 1 84 ? -23.278 -6.686 25.548 1.00 64.94 84 GLU A C 1
ATOM 617 O O . GLU A 1 84 ? -23.098 -5.691 24.839 1.00 64.94 84 GLU A O 1
ATOM 622 N N . ALA A 1 85 ? -22.305 -7.593 25.718 1.00 64.56 85 ALA A N 1
ATOM 623 C CA . ALA A 1 85 ? -20.944 -7.469 25.162 1.00 64.56 85 ALA A CA 1
ATOM 624 C C . ALA A 1 85 ? -20.923 -7.195 23.639 1.00 64.56 85 ALA A C 1
ATOM 626 O O . ALA A 1 85 ? -20.016 -6.551 23.100 1.00 64.56 85 ALA A O 1
ATOM 627 N N . ARG A 1 86 ? -21.981 -7.616 22.936 1.00 66.62 86 ARG A N 1
ATOM 628 C CA . ARG A 1 86 ? -22.212 -7.368 21.506 1.00 66.62 86 ARG A CA 1
ATOM 629 C C . ARG A 1 86 ? -22.444 -5.892 21.170 1.00 66.62 86 ARG A C 1
ATOM 631 O O . ARG A 1 86 ? -22.064 -5.456 20.082 1.00 66.62 86 ARG A O 1
ATOM 638 N N . PHE A 1 87 ? -23.037 -5.113 22.077 1.00 67.75 87 PHE A N 1
ATOM 639 C CA . PHE A 1 87 ? -23.244 -3.676 21.890 1.00 67.75 87 PHE A CA 1
ATOM 640 C C . PHE A 1 87 ? -21.909 -2.921 21.940 1.00 67.75 87 PHE A C 1
ATOM 642 O O . PHE A 1 87 ? -21.615 -2.130 21.042 1.00 67.75 87 PHE A O 1
ATOM 649 N N . ILE A 1 88 ? -21.053 -3.261 22.911 1.00 65.31 88 ILE A N 1
ATOM 650 C CA . ILE A 1 88 ? -19.709 -2.686 23.073 1.00 65.31 88 ILE A CA 1
ATOM 651 C C . ILE A 1 88 ? -18.833 -3.017 21.853 1.00 65.31 88 ILE A C 1
ATOM 653 O O . ILE A 1 88 ? -18.254 -2.120 21.238 1.00 65.31 88 ILE A O 1
ATOM 657 N N . ALA A 1 89 ? -18.804 -4.284 21.424 1.00 65.50 89 ALA A N 1
ATOM 658 C CA . ALA A 1 89 ? -18.036 -4.711 20.252 1.00 65.50 89 ALA A CA 1
ATOM 659 C C . ALA A 1 89 ? -18.471 -3.997 18.959 1.00 65.50 89 ALA A C 1
ATOM 661 O O . ALA A 1 89 ? -17.637 -3.635 18.122 1.00 65.50 89 ALA A O 1
ATOM 662 N N . ARG A 1 90 ? -19.779 -3.761 18.785 1.00 71.69 90 ARG A N 1
ATOM 663 C CA . ARG A 1 90 ? -20.318 -3.088 17.598 1.00 71.69 90 ARG A CA 1
ATOM 664 C C . ARG A 1 90 ? -19.915 -1.616 17.532 1.00 71.69 90 ARG A C 1
ATOM 666 O O . ARG A 1 90 ? -19.587 -1.150 16.437 1.00 71.69 90 ARG A O 1
ATOM 673 N N . GLU A 1 91 ? -19.912 -0.922 18.667 1.00 74.00 91 GLU A N 1
ATOM 674 C CA . GLU A 1 91 ? -19.568 0.500 18.731 1.00 74.00 91 GLU A CA 1
ATOM 675 C C . GLU A 1 91 ? -18.063 0.723 18.539 1.00 74.00 91 GLU A C 1
ATOM 677 O O . GLU A 1 91 ? -17.657 1.509 17.678 1.00 74.00 91 GLU A O 1
ATOM 682 N N . PHE A 1 92 ? -17.220 -0.062 19.221 1.00 66.38 92 PHE A N 1
ATOM 683 C CA . PHE A 1 92 ? -15.768 -0.007 19.030 1.00 66.38 92 PHE A CA 1
ATOM 684 C C . PHE A 1 92 ? -15.366 -0.338 17.591 1.00 66.38 92 PHE A C 1
ATOM 686 O O . PHE A 1 92 ? -14.545 0.367 17.002 1.00 66.38 92 PHE A O 1
ATOM 693 N N . ARG A 1 93 ? -15.997 -1.341 16.967 1.00 69.31 93 ARG A N 1
ATOM 694 C CA . ARG A 1 93 ? -15.775 -1.665 15.551 1.00 69.31 93 ARG A CA 1
ATOM 695 C C . ARG A 1 93 ? -16.049 -0.468 14.643 1.00 69.31 93 ARG A C 1
ATOM 697 O O . ARG A 1 93 ? -15.244 -0.183 13.762 1.00 69.31 93 ARG A O 1
ATOM 704 N N . ARG A 1 94 ? -17.173 0.232 14.833 1.00 74.50 94 ARG A N 1
ATOM 705 C CA . ARG A 1 94 ? -17.537 1.385 13.995 1.00 74.50 94 ARG A CA 1
ATOM 706 C C . ARG A 1 94 ? -16.567 2.546 14.205 1.00 74.50 94 ARG A C 1
ATOM 708 O O . ARG A 1 94 ? -16.133 3.147 13.225 1.00 74.50 94 ARG A O 1
ATOM 715 N N . HIS A 1 95 ? -16.196 2.819 15.454 1.00 77.56 95 HIS A N 1
ATOM 716 C CA . HIS A 1 95 ? -15.241 3.871 15.783 1.00 77.56 95 HIS A CA 1
ATOM 717 C C . HIS A 1 95 ? -13.863 3.609 15.154 1.00 77.56 95 HIS A C 1
ATOM 719 O O . HIS A 1 95 ? -13.350 4.459 14.426 1.00 77.56 95 HIS A O 1
ATOM 725 N N . PHE A 1 96 ? -13.295 2.413 15.346 1.00 72.38 96 PHE A N 1
ATOM 726 C CA . PHE A 1 96 ? -11.998 2.054 14.764 1.00 72.38 96 PHE A CA 1
ATOM 727 C C . PHE A 1 96 ? -12.028 1.995 13.237 1.00 72.38 96 PHE A C 1
ATOM 729 O O . PHE A 1 96 ? -11.065 2.416 12.600 1.00 72.38 96 PHE A O 1
ATOM 736 N N . LEU A 1 97 ? -13.134 1.551 12.635 1.00 72.94 97 LEU A N 1
ATOM 737 C CA . LEU A 1 97 ? -13.287 1.535 11.181 1.00 72.94 97 LEU A CA 1
ATOM 738 C C . LEU A 1 97 ? -13.295 2.952 10.598 1.00 72.94 97 LEU A C 1
ATOM 740 O O . LEU A 1 97 ? -12.598 3.209 9.620 1.00 72.94 97 LEU A O 1
ATOM 744 N N . VAL A 1 98 ? -14.020 3.891 11.214 1.00 79.81 98 VAL A N 1
ATOM 745 C CA . VAL A 1 98 ? -14.038 5.297 10.774 1.00 79.81 98 VAL A CA 1
ATOM 746 C C . VAL A 1 98 ? -12.672 5.954 10.971 1.00 79.81 98 VAL A C 1
ATOM 748 O O . VAL A 1 98 ? -12.199 6.660 10.081 1.00 79.81 98 VAL A O 1
ATOM 751 N N . THR A 1 99 ? -12.013 5.717 12.104 1.00 81.31 99 THR A N 1
ATOM 752 C CA . THR A 1 99 ? -10.678 6.267 12.382 1.00 81.31 99 THR A CA 1
ATOM 753 C C . THR A 1 99 ? -9.625 5.697 11.427 1.00 81.31 99 THR A C 1
ATOM 755 O O . THR A 1 99 ? -8.845 6.458 10.855 1.00 81.31 99 THR A O 1
ATOM 758 N N . GLY A 1 100 ? -9.657 4.387 11.168 1.00 76.44 100 GLY A N 1
ATOM 759 C CA . GLY A 1 100 ? -8.793 3.721 10.192 1.00 76.44 100 GLY A CA 1
ATOM 760 C C . GLY A 1 100 ? -9.015 4.232 8.769 1.00 76.44 100 GLY A C 1
ATOM 761 O O . GLY A 1 100 ? -8.058 4.568 8.076 1.00 76.44 100 GLY A O 1
ATOM 762 N N . MET A 1 101 ? -10.275 4.394 8.358 1.00 80.31 101 MET A N 1
ATOM 763 C CA . MET A 1 101 ? -10.632 4.973 7.060 1.00 80.31 101 MET A CA 1
ATOM 764 C C . MET A 1 101 ? -10.141 6.411 6.889 1.00 80.31 101 MET A C 1
ATOM 766 O O . MET A 1 101 ? -9.648 6.758 5.818 1.00 80.31 101 MET A O 1
ATOM 770 N N . LYS A 1 102 ? -10.230 7.246 7.930 1.00 86.38 102 LYS A N 1
ATOM 771 C CA . LYS A 1 102 ? -9.675 8.607 7.901 1.00 86.38 102 LYS A CA 1
ATOM 772 C C . LYS A 1 102 ? -8.155 8.590 7.742 1.00 86.38 102 LYS A C 1
ATOM 774 O O . LYS A 1 102 ? -7.632 9.350 6.933 1.00 86.38 102 LYS A O 1
ATOM 779 N N . GLY A 1 103 ? -7.462 7.704 8.462 1.00 85.00 103 GLY A N 1
ATOM 780 C CA . GLY A 1 103 ? -6.016 7.518 8.325 1.00 85.00 103 GLY A CA 1
ATOM 781 C C . GLY A 1 103 ? -5.617 7.072 6.916 1.00 85.00 103 GLY A C 1
ATOM 782 O O . GLY A 1 103 ? -4.733 7.670 6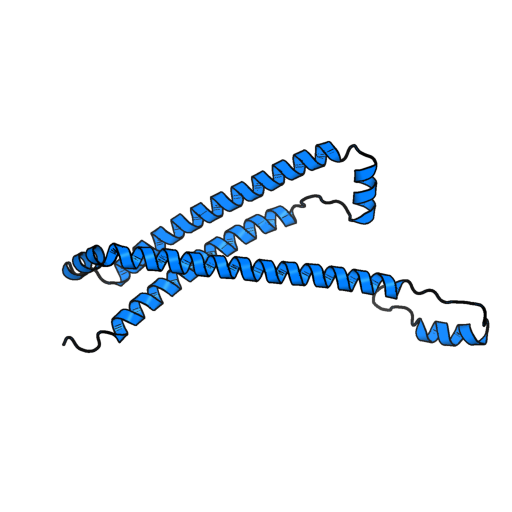.308 1.00 85.00 103 GLY A O 1
ATOM 783 N N . ALA A 1 104 ? -6.323 6.084 6.358 1.00 83.19 104 ALA A N 1
ATOM 784 C CA . ALA A 1 104 ? -6.091 5.597 5.000 1.00 83.19 104 ALA A CA 1
ATOM 785 C C . ALA A 1 104 ? -6.369 6.679 3.941 1.00 83.19 104 ALA A C 1
ATOM 787 O O . ALA A 1 104 ? -5.581 6.845 3.014 1.00 83.19 104 ALA A O 1
ATOM 788 N N . ALA A 1 105 ? -7.439 7.464 4.102 1.00 86.94 105 ALA A N 1
ATOM 789 C CA . ALA A 1 105 ? -7.752 8.582 3.215 1.00 86.94 105 ALA A CA 1
ATOM 790 C C . ALA A 1 105 ? -6.687 9.689 3.277 1.00 86.94 105 ALA A C 1
ATOM 792 O O . ALA A 1 105 ? -6.260 10.184 2.236 1.00 86.94 105 ALA A O 1
ATOM 793 N N . ALA A 1 106 ? -6.216 10.047 4.476 1.00 90.19 106 ALA A N 1
ATOM 794 C CA . ALA A 1 106 ? -5.145 11.025 4.651 1.00 90.19 106 ALA A CA 1
ATOM 795 C C . ALA A 1 106 ? -3.822 10.539 4.035 1.00 90.19 106 ALA A C 1
ATOM 797 O O . ALA A 1 106 ? -3.164 11.294 3.320 1.00 90.19 106 ALA A O 1
ATOM 798 N N . GLY A 1 107 ? -3.462 9.269 4.246 1.00 87.31 107 GLY A N 1
ATOM 799 C CA . GLY A 1 107 ? -2.291 8.650 3.619 1.00 87.31 107 GLY A CA 1
ATOM 800 C C . GLY A 1 107 ? -2.401 8.598 2.093 1.00 87.31 107 GLY A C 1
ATOM 801 O O . GLY A 1 107 ? -1.449 8.938 1.395 1.00 87.31 107 GLY A O 1
ATOM 802 N N . GLY A 1 108 ? -3.581 8.259 1.568 1.00 87.69 108 GLY A N 1
ATOM 803 C CA . GLY A 1 108 ? -3.871 8.291 0.134 1.00 87.69 108 GLY A CA 1
ATOM 804 C C . GLY A 1 108 ? -3.740 9.693 -0.460 1.00 87.69 108 GLY A C 1
ATOM 805 O O . GLY A 1 108 ? -3.088 9.868 -1.487 1.00 87.69 108 GLY A O 1
ATOM 806 N N . ALA A 1 109 ? -4.286 10.709 0.211 1.00 91.62 109 ALA A N 1
ATOM 807 C CA . ALA A 1 109 ? -4.141 12.103 -0.201 1.00 91.62 109 ALA A CA 1
ATOM 808 C C . ALA A 1 109 ? -2.670 12.552 -0.194 1.00 91.62 109 ALA A C 1
ATOM 810 O O . ALA A 1 109 ? -2.217 13.187 -1.146 1.00 91.62 109 ALA A O 1
ATOM 811 N N . ALA A 1 110 ? -1.900 12.168 0.829 1.00 93.19 110 ALA A N 1
ATOM 812 C CA . ALA A 1 110 ? -0.466 12.441 0.891 1.00 93.19 110 ALA A CA 1
ATOM 813 C C . ALA A 1 110 ? 0.302 11.759 -0.256 1.00 93.19 110 ALA A C 1
ATOM 815 O O . ALA A 1 110 ? 1.147 12.394 -0.882 1.00 93.19 110 ALA A O 1
ATOM 816 N N . ALA A 1 111 ? -0.027 10.508 -0.593 1.00 89.88 111 ALA A N 1
ATOM 817 C CA . ALA A 1 111 ? 0.577 9.803 -1.725 1.00 89.88 111 ALA A CA 1
ATOM 818 C C . ALA A 1 111 ? 0.287 10.506 -3.063 1.00 89.88 111 ALA A C 1
ATOM 820 O O . ALA A 1 111 ? 1.197 10.708 -3.867 1.00 89.88 111 ALA A O 1
ATOM 821 N N . VAL A 1 112 ? -0.957 10.951 -3.278 1.00 89.50 112 VAL A N 1
ATOM 822 C CA . VAL A 1 112 ? -1.334 11.732 -4.468 1.00 89.50 112 VAL A CA 1
ATOM 823 C C . VAL A 1 112 ? -0.561 13.051 -4.533 1.00 89.50 112 VAL A C 1
ATOM 825 O O . VAL A 1 112 ? -0.055 13.403 -5.596 1.00 89.50 112 VAL A O 1
ATOM 828 N N . LEU A 1 113 ? -0.409 13.761 -3.411 1.00 91.81 113 LEU 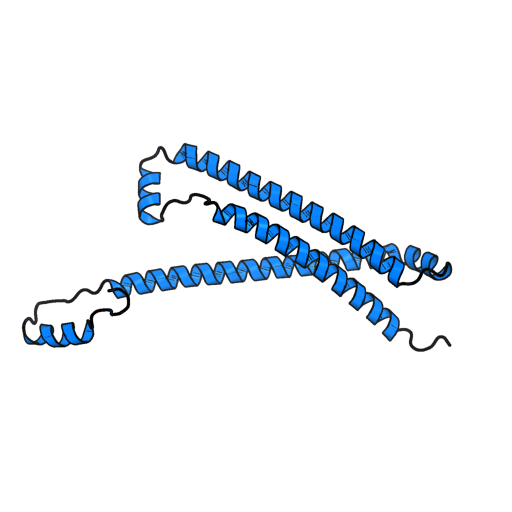A N 1
ATOM 829 C CA . LEU A 1 113 ? 0.396 14.985 -3.354 1.00 91.81 113 LEU A CA 1
ATOM 830 C C . LEU A 1 113 ? 1.861 14.724 -3.716 1.00 91.81 113 LEU A C 1
ATOM 832 O O . LEU A 1 113 ? 2.426 15.466 -4.517 1.00 91.81 113 LEU A O 1
ATOM 836 N N . VAL A 1 114 ? 2.461 13.653 -3.189 1.00 90.69 114 VAL A N 1
ATOM 837 C CA . VAL A 1 114 ? 3.830 13.249 -3.544 1.00 90.69 114 VAL A CA 1
ATOM 838 C C . VAL A 1 114 ? 3.943 12.979 -5.043 1.00 90.69 114 VAL A C 1
ATOM 840 O O . VAL A 1 114 ? 4.889 13.445 -5.673 1.00 90.69 114 VAL A O 1
ATOM 843 N N . PHE A 1 115 ? 2.965 12.295 -5.641 1.00 86.88 115 PHE A N 1
ATOM 844 C CA . PHE A 1 115 ? 2.947 12.043 -7.084 1.00 86.88 115 PHE A CA 1
ATOM 845 C C . PHE A 1 115 ? 2.836 13.330 -7.901 1.00 86.88 115 PHE A C 1
ATOM 847 O O . PHE A 1 115 ? 3.542 13.474 -8.896 1.00 86.88 115 PHE A O 1
ATOM 854 N N . ILE A 1 116 ? 2.008 14.287 -7.477 1.00 86.88 116 ILE A N 1
ATOM 855 C CA . ILE A 1 116 ? 1.892 15.597 -8.134 1.00 86.88 116 ILE A CA 1
ATOM 856 C C . ILE A 1 116 ? 3.220 16.357 -8.054 1.00 86.88 116 ILE A C 1
ATOM 858 O O . ILE A 1 116 ? 3.699 16.856 -9.071 1.00 86.88 116 ILE A O 1
ATOM 862 N N . VAL A 1 117 ? 3.841 16.414 -6.872 1.00 88.38 117 VAL A N 1
ATOM 863 C CA . VAL A 1 117 ? 5.134 17.085 -6.668 1.00 88.38 117 VAL A CA 1
ATOM 864 C C . VAL A 1 117 ? 6.221 16.435 -7.518 1.00 88.38 117 VAL A C 1
ATOM 866 O O . VAL A 1 117 ? 6.969 17.138 -8.197 1.00 88.38 117 VAL A O 1
ATOM 869 N N . PHE A 1 118 ? 6.281 15.103 -7.532 1.00 84.50 118 PHE A N 1
ATOM 870 C CA . PHE A 1 118 ? 7.242 14.359 -8.337 1.00 84.50 118 PHE A CA 1
ATOM 871 C C . PHE A 1 118 ? 7.017 14.579 -9.835 1.00 84.50 118 PHE A C 1
ATOM 873 O O . PHE A 1 118 ? 7.969 14.844 -10.563 1.00 84.50 118 PHE A O 1
ATOM 880 N N . SER A 1 119 ? 5.764 14.539 -10.296 1.00 80.94 119 SER A N 1
ATOM 881 C CA . SER A 1 119 ? 5.414 14.809 -11.692 1.00 80.94 119 SER A CA 1
ATOM 882 C C . SER A 1 119 ? 5.791 16.233 -12.099 1.00 80.94 119 SER A C 1
ATOM 884 O O . SER A 1 119 ? 6.323 16.441 -13.187 1.00 80.94 119 SER A O 1
ATOM 886 N N . TRP A 1 120 ? 5.548 17.216 -11.232 1.00 83.44 120 TRP A N 1
ATOM 887 C CA . TRP A 1 120 ? 5.915 18.606 -11.478 1.00 83.44 120 TRP A CA 1
ATOM 888 C C . TRP A 1 120 ? 7.437 18.782 -11.539 1.00 83.44 120 TRP A C 1
ATOM 890 O O . TRP A 1 120 ? 7.946 19.352 -12.505 1.00 83.44 120 TRP A O 1
ATOM 900 N N . TRP A 1 121 ? 8.173 18.229 -10.571 1.00 82.50 121 TRP A N 1
ATOM 901 C CA . TRP A 1 121 ? 9.639 18.257 -10.539 1.00 82.50 121 TRP A CA 1
ATOM 902 C C . TRP A 1 121 ? 10.255 17.556 -11.755 1.00 82.50 121 TRP A C 1
ATOM 904 O O . TRP A 1 121 ? 11.134 18.114 -12.410 1.00 82.50 121 TRP A O 1
ATOM 914 N N . SER A 1 122 ? 9.738 16.378 -12.110 1.00 76.19 122 SER A N 1
ATOM 915 C CA . SER A 1 122 ? 10.148 15.636 -13.301 1.00 76.19 122 SER A CA 1
ATOM 916 C C . SER A 1 122 ? 9.915 16.468 -14.564 1.00 76.19 122 SER A C 1
ATOM 918 O O . SER A 1 122 ? 10.859 16.722 -15.305 1.00 76.19 122 SER A O 1
ATOM 920 N N . SER A 1 123 ? 8.714 17.031 -14.756 1.00 75.00 123 SER A N 1
ATOM 921 C CA . SER A 1 123 ? 8.394 17.853 -15.937 1.00 75.00 123 SER A CA 1
ATOM 922 C C . SER A 1 123 ? 9.310 19.072 -16.115 1.00 75.00 123 SER A C 1
ATOM 924 O O . SER A 1 123 ? 9.592 19.471 -17.241 1.00 75.00 123 SER A O 1
ATOM 926 N N . ARG A 1 124 ? 9.818 19.644 -15.014 1.00 74.94 124 ARG A N 1
ATOM 927 C CA . ARG A 1 124 ? 10.775 20.761 -15.029 1.00 74.94 124 ARG A CA 1
ATOM 928 C C . ARG A 1 124 ? 12.200 20.321 -15.385 1.00 74.94 124 ARG A C 1
ATOM 930 O O . ARG A 1 124 ? 12.926 21.104 -15.987 1.00 74.94 124 ARG A O 1
ATOM 937 N N . ASN A 1 125 ? 12.591 19.095 -15.035 1.00 69.12 125 ASN A N 1
ATOM 938 C CA . ASN A 1 125 ? 13.939 18.555 -15.262 1.00 69.12 125 ASN A CA 1
ATOM 939 C C . ASN A 1 125 ? 14.086 17.767 -16.578 1.00 69.12 125 ASN A C 1
ATOM 941 O O . ASN A 1 125 ? 15.208 17.564 -17.044 1.00 69.12 125 ASN A O 1
ATOM 945 N N . MET A 1 126 ? 12.973 17.371 -17.206 1.00 60.03 126 MET A N 1
ATOM 946 C CA . MET A 1 126 ? 12.933 16.681 -18.507 1.00 60.03 126 MET A CA 1
ATOM 947 C C . MET A 1 126 ? 13.382 17.550 -19.700 1.00 60.03 126 MET A C 1
ATOM 949 O O . MET A 1 126 ? 13.497 17.046 -20.807 1.00 60.03 126 MET A O 1
ATOM 953 N N . ALA A 1 127 ? 13.693 18.835 -19.503 1.00 57.97 127 ALA A N 1
ATOM 954 C CA . ALA A 1 127 ? 14.254 19.707 -20.543 1.00 57.97 127 ALA A CA 1
ATOM 955 C C . ALA A 1 127 ? 15.788 19.575 -20.705 1.00 57.97 127 ALA A C 1
ATOM 957 O O . ALA A 1 127 ? 16.430 20.457 -21.275 1.00 57.97 127 ALA A O 1
ATOM 958 N N . THR A 1 128 ? 16.396 18.511 -20.166 1.00 67.38 128 THR A N 1
ATOM 959 C CA . THR A 1 128 ? 17.850 18.288 -20.187 1.00 67.38 128 THR A CA 1
ATOM 960 C C . THR A 1 128 ? 18.215 17.086 -21.074 1.00 67.38 128 THR A C 1
ATOM 962 O O . THR A 1 128 ? 17.525 16.069 -21.014 1.00 67.38 128 THR A O 1
ATOM 965 N N . PRO A 1 129 ? 19.309 17.132 -21.863 1.00 68.38 129 PRO A N 1
ATOM 966 C CA . PRO A 1 129 ? 19.743 16.007 -22.710 1.00 68.38 129 PRO A CA 1
ATOM 967 C C . PRO A 1 129 ? 19.947 14.682 -21.950 1.00 68.38 129 PRO A C 1
ATOM 969 O O . PRO A 1 129 ? 19.791 13.596 -22.502 1.00 68.38 129 PRO A O 1
ATOM 972 N N . GLN A 1 130 ? 20.282 14.766 -20.662 1.00 69.44 130 GLN A N 1
ATOM 973 C CA . GLN A 1 130 ? 20.468 13.624 -19.770 1.00 69.44 130 GLN A CA 1
ATOM 974 C C . GLN A 1 130 ? 19.146 12.902 -19.457 1.00 69.44 130 GLN A C 1
ATOM 976 O O . GLN A 1 130 ? 19.143 11.683 -19.277 1.00 69.44 130 GLN A O 1
ATOM 981 N N . ALA A 1 131 ? 18.025 13.627 -19.411 1.00 67.19 131 ALA A N 1
ATOM 982 C CA . ALA A 1 131 ? 16.703 13.057 -19.170 1.00 67.19 131 ALA A CA 1
ATOM 983 C C . ALA A 1 131 ? 16.202 12.219 -20.361 1.00 67.19 131 ALA A C 1
ATOM 985 O O . ALA A 1 131 ? 15.619 11.151 -20.157 1.00 67.19 131 ALA A O 1
ATOM 986 N N . ASP A 1 132 ? 16.508 12.639 -21.591 1.00 71.19 132 ASP A N 1
ATOM 987 C CA . ASP A 1 132 ? 16.222 11.862 -22.804 1.00 71.19 132 ASP A CA 1
ATOM 988 C C . ASP A 1 132 ? 17.043 10.566 -22.849 1.00 71.19 132 ASP A C 1
ATOM 990 O O . ASP A 1 132 ? 16.513 9.496 -23.152 1.00 71.19 132 ASP A O 1
ATOM 994 N N . GLN A 1 133 ? 18.322 10.626 -22.461 1.00 74.44 133 GLN A N 1
ATOM 995 C CA . GLN A 1 133 ? 19.168 9.435 -22.343 1.00 74.44 133 GLN A CA 1
ATOM 996 C C . GLN A 1 133 ? 18.653 8.457 -21.277 1.00 74.44 133 GLN A C 1
ATOM 998 O O . GLN A 1 133 ? 18.614 7.250 -21.517 1.00 74.44 133 GLN A O 1
ATOM 1003 N N . ALA A 1 134 ? 18.219 8.956 -20.117 1.00 71.44 134 ALA A N 1
ATOM 1004 C CA . ALA A 1 134 ? 17.620 8.121 -19.078 1.00 71.44 134 ALA A CA 1
ATOM 1005 C C . ALA A 1 134 ? 16.302 7.481 -19.548 1.00 71.44 134 ALA A C 1
ATOM 1007 O O . ALA A 1 134 ? 16.070 6.300 -19.297 1.00 71.44 134 ALA A O 1
ATOM 1008 N N . THR A 1 135 ? 15.479 8.225 -20.289 1.00 73.38 135 THR A N 1
ATOM 1009 C CA . THR A 1 135 ? 14.222 7.725 -20.865 1.00 73.38 135 THR A CA 1
ATOM 1010 C C . THR A 1 135 ? 14.468 6.642 -21.921 1.00 73.38 135 THR A C 1
ATOM 1012 O O . THR A 1 135 ? 13.724 5.666 -21.979 1.00 73.38 135 THR A O 1
ATOM 1015 N N . ALA A 1 136 ? 15.537 6.750 -22.716 1.00 74.44 136 ALA A N 1
ATOM 1016 C CA . ALA A 1 136 ? 15.919 5.721 -23.686 1.00 74.44 136 ALA A CA 1
ATOM 1017 C C . ALA A 1 136 ? 16.437 4.427 -23.028 1.00 74.44 136 ALA A C 1
ATOM 1019 O O . ALA A 1 136 ? 16.230 3.340 -23.564 1.00 74.44 136 ALA A O 1
ATOM 1020 N N . LEU A 1 137 ? 17.100 4.532 -21.871 1.00 78.25 137 LEU A N 1
ATOM 1021 C CA . LEU A 1 137 ? 17.679 3.387 -21.157 1.00 78.25 137 LEU A CA 1
ATOM 1022 C C . LEU A 1 137 ? 16.688 2.684 -20.223 1.00 78.25 137 LEU A C 1
ATOM 1024 O O . LEU A 1 137 ? 16.761 1.468 -20.056 1.00 78.25 137 LEU A O 1
ATOM 1028 N N . PHE A 1 138 ? 15.778 3.437 -19.606 1.00 72.38 138 PHE A N 1
ATOM 1029 C CA . PHE A 1 138 ? 14.899 2.936 -18.546 1.00 72.38 138 PHE A CA 1
ATOM 1030 C C . PHE A 1 138 ? 13.403 3.091 -18.851 1.00 72.38 138 PHE A C 1
ATOM 1032 O O . PHE A 1 138 ? 12.567 2.629 -18.075 1.00 72.38 138 PHE A O 1
ATOM 1039 N N . GLY A 1 139 ? 13.054 3.697 -19.988 1.00 67.56 139 GLY A N 1
ATOM 1040 C CA . GLY A 1 139 ? 11.680 4.034 -20.343 1.00 67.56 139 GLY A CA 1
ATOM 1041 C C . GLY A 1 139 ? 11.196 5.325 -19.678 1.00 67.56 139 GLY A C 1
ATOM 1042 O O . GLY A 1 139 ? 11.879 5.949 -18.867 1.00 67.56 139 GLY A O 1
ATOM 1043 N N . ASN A 1 140 ? 9.985 5.749 -20.039 1.00 67.56 140 ASN A N 1
ATOM 1044 C CA . ASN A 1 140 ? 9.368 6.935 -19.454 1.00 67.56 140 ASN A CA 1
ATOM 1045 C C . ASN A 1 140 ? 8.923 6.640 -18.012 1.00 67.56 140 ASN A C 1
ATOM 1047 O O . ASN A 1 140 ? 7.964 5.896 -17.804 1.00 67.56 140 ASN A O 1
ATOM 1051 N N . PHE A 1 141 ? 9.569 7.261 -17.020 1.00 63.59 141 PHE A N 1
ATOM 1052 C CA . PHE A 1 141 ? 9.159 7.235 -15.607 1.00 63.59 141 PHE A CA 1
ATOM 1053 C C . PHE A 1 141 ? 7.914 8.106 -15.346 1.00 63.59 141 PHE A C 1
ATOM 1055 O O . PHE A 1 141 ? 7.852 8.872 -14.382 1.00 63.59 141 PHE A O 1
ATOM 1062 N N . ALA A 1 142 ? 6.912 8.023 -16.219 1.00 65.69 142 ALA A N 1
ATOM 1063 C CA . ALA A 1 142 ? 5.639 8.684 -16.010 1.00 65.69 142 ALA A CA 1
ATOM 1064 C C . ALA A 1 142 ? 4.760 7.825 -15.102 1.00 65.69 142 ALA A C 1
ATOM 1066 O O . ALA A 1 142 ? 4.587 6.623 -15.313 1.00 65.69 142 ALA A O 1
ATOM 1067 N N . ILE A 1 143 ? 4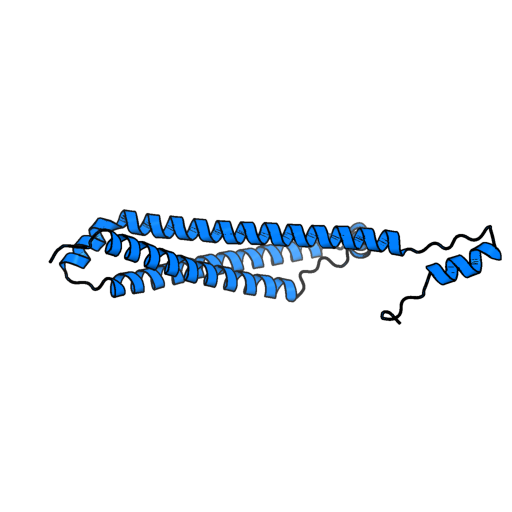.154 8.468 -14.107 1.00 68.19 143 ILE A N 1
ATOM 1068 C CA . ILE A 1 143 ? 3.115 7.853 -13.287 1.00 68.19 143 ILE A CA 1
ATOM 1069 C C . ILE A 1 143 ? 1.877 7.720 -14.178 1.00 68.19 143 ILE A C 1
ATOM 1071 O O . ILE A 1 143 ? 1.067 8.637 -14.295 1.00 68.19 143 ILE A O 1
ATOM 1075 N N . GLY A 1 144 ? 1.771 6.589 -14.875 1.00 72.94 144 GLY A N 1
ATOM 1076 C CA . GLY A 1 144 ? 0.603 6.265 -15.686 1.00 72.94 144 GLY A CA 1
ATOM 1077 C C . GLY A 1 144 ? -0.658 6.134 -14.828 1.00 72.94 144 GLY A C 1
ATOM 1078 O O . GLY A 1 144 ? -0.599 6.041 -13.600 1.00 72.94 144 GLY A O 1
ATOM 1079 N N . SER A 1 145 ? -1.822 6.047 -15.473 1.00 78.56 145 SER A N 1
ATOM 1080 C CA . SER A 1 145 ? -3.114 5.821 -14.800 1.00 78.56 145 SER A CA 1
ATOM 1081 C C . SER A 1 145 ? -3.098 4.613 -13.849 1.00 78.56 145 SER A C 1
ATOM 1083 O O . SER A 1 145 ? -3.732 4.645 -12.793 1.00 78.56 145 SER A O 1
ATOM 1085 N N . ALA A 1 146 ? -2.306 3.586 -14.170 1.00 83.88 146 ALA A N 1
ATOM 1086 C CA . ALA A 1 146 ? -2.081 2.418 -13.323 1.00 83.88 146 ALA A CA 1
ATOM 1087 C C . ALA A 1 146 ? -1.493 2.762 -11.939 1.00 83.88 146 ALA A C 1
ATOM 1089 O O . ALA A 1 146 ? -1.864 2.133 -10.952 1.00 83.88 146 ALA A O 1
ATOM 1090 N N . GLY A 1 147 ? -0.626 3.776 -11.835 1.00 81.69 147 GLY A N 1
ATOM 1091 C CA . GLY A 1 147 ? -0.046 4.206 -10.559 1.00 81.69 147 GLY A CA 1
ATOM 1092 C C . GLY A 1 147 ? -1.090 4.824 -9.629 1.00 81.69 147 GLY A C 1
ATOM 1093 O O . GLY A 1 147 ? -1.159 4.482 -8.449 1.00 81.69 147 GLY A O 1
ATOM 1094 N N . TYR A 1 148 ? -1.968 5.670 -10.174 1.00 83.94 148 TYR A N 1
ATOM 1095 C CA . TYR A 1 148 ? -3.086 6.246 -9.422 1.00 83.94 148 TYR A CA 1
ATOM 1096 C C . TYR A 1 148 ? -4.099 5.178 -8.991 1.00 83.94 148 TYR A C 1
ATOM 1098 O O . TYR A 1 148 ? -4.548 5.188 -7.845 1.00 83.94 148 TYR A O 1
ATOM 1106 N N . LEU A 1 149 ? -4.406 4.210 -9.866 1.00 89.12 149 LEU A N 1
ATOM 1107 C CA . LEU A 1 149 ? -5.219 3.044 -9.502 1.00 89.12 149 LEU A CA 1
ATOM 1108 C C . LEU A 1 149 ? -4.567 2.223 -8.384 1.00 89.12 149 LEU A C 1
ATOM 1110 O O . LEU A 1 149 ? -5.262 1.788 -7.468 1.00 89.12 149 LEU A O 1
ATOM 1114 N N . GLY A 1 150 ? -3.242 2.063 -8.417 1.00 88.81 150 GLY A N 1
ATOM 1115 C CA . GLY A 1 150 ? -2.478 1.404 -7.361 1.00 88.81 150 GLY A CA 1
ATOM 1116 C C . GLY A 1 150 ? -2.638 2.083 -5.999 1.00 88.81 150 GLY A C 1
ATOM 1117 O O . GLY A 1 150 ? -2.831 1.395 -5.000 1.00 88.81 150 GLY A O 1
ATOM 1118 N N . VAL A 1 151 ? -2.639 3.420 -5.947 1.00 88.38 151 VAL A N 1
ATOM 1119 C CA . VAL A 1 151 ? -2.885 4.172 -4.700 1.00 88.38 151 VAL A CA 1
ATOM 1120 C C . VAL A 1 151 ? -4.296 3.924 -4.178 1.00 88.38 151 VAL A C 1
ATOM 1122 O O . VAL A 1 151 ? -4.462 3.619 -2.999 1.00 88.38 151 VAL A O 1
ATOM 1125 N N . VAL A 1 152 ? -5.310 4.006 -5.043 1.00 88.94 152 VAL A N 1
ATOM 1126 C CA . VAL A 1 152 ? -6.703 3.737 -4.651 1.00 88.94 152 VAL A CA 1
ATOM 1127 C C . VAL A 1 152 ? -6.847 2.310 -4.122 1.00 88.94 152 VAL A C 1
ATOM 1129 O O . VAL A 1 152 ? -7.412 2.107 -3.048 1.00 88.94 152 VAL A O 1
ATOM 1132 N N . LEU A 1 153 ? -6.279 1.330 -4.828 1.00 92.00 153 LEU A N 1
ATOM 1133 C CA . LEU A 1 153 ? -6.269 -0.064 -4.396 1.00 92.00 153 LEU A CA 1
ATOM 1134 C C . LEU A 1 153 ? -5.583 -0.218 -3.033 1.00 92.00 153 LEU A C 1
ATOM 1136 O O . LEU A 1 153 ? -6.120 -0.890 -2.159 1.00 92.00 153 LEU A O 1
ATOM 1140 N N . MET A 1 154 ? -4.441 0.437 -2.817 1.00 89.56 154 MET A N 1
ATOM 1141 C CA . MET A 1 154 ? -3.712 0.373 -1.549 1.00 89.56 154 MET A CA 1
ATOM 1142 C C . MET A 1 154 ? -4.522 0.955 -0.387 1.00 89.56 154 MET A C 1
ATOM 1144 O O . MET A 1 154 ? -4.576 0.356 0.684 1.00 89.56 154 MET A O 1
ATOM 1148 N N . VAL A 1 155 ? -5.199 2.090 -0.593 1.00 89.06 155 VAL A N 1
ATOM 1149 C CA . VAL A 1 155 ? -6.089 2.695 0.413 1.00 89.06 155 VAL A CA 1
ATOM 1150 C C . VAL A 1 155 ? -7.214 1.730 0.789 1.00 89.06 155 VAL A C 1
ATOM 1152 O O . VAL A 1 155 ? -7.503 1.558 1.975 1.00 89.06 155 VAL A O 1
ATOM 1155 N N . LEU A 1 156 ? -7.817 1.063 -0.200 1.00 89.12 156 LEU A N 1
ATOM 1156 C CA . LEU A 1 156 ? -8.854 0.055 0.028 1.00 89.12 156 LEU A CA 1
ATOM 1157 C C . LEU A 1 156 ? -8.315 -1.168 0.779 1.00 89.12 156 LEU A C 1
ATOM 1159 O O . LEU A 1 156 ? -8.951 -1.628 1.726 1.00 89.12 156 LEU A O 1
ATOM 1163 N N . VAL A 1 157 ? -7.135 -1.667 0.397 1.00 90.50 157 VAL A N 1
ATOM 1164 C CA . VAL A 1 157 ? -6.472 -2.800 1.060 1.00 90.50 157 VAL A CA 1
ATOM 1165 C C . VAL A 1 157 ? -6.163 -2.465 2.515 1.00 90.50 157 VAL A C 1
ATOM 1167 O O . VAL A 1 157 ? -6.526 -3.241 3.394 1.00 90.50 157 VAL A O 1
ATOM 1170 N N . ILE A 1 158 ? -5.561 -1.306 2.795 1.00 87.19 158 ILE A N 1
ATOM 1171 C CA . ILE A 1 158 ? -5.242 -0.877 4.164 1.00 87.19 158 ILE A CA 1
ATOM 1172 C C . ILE A 1 158 ? -6.524 -0.695 4.980 1.00 87.19 158 ILE A C 1
ATOM 1174 O O . ILE A 1 158 ? -6.613 -1.214 6.089 1.00 87.19 158 ILE A O 1
ATOM 1178 N N . GLY A 1 159 ? -7.542 -0.025 4.431 1.00 83.94 159 GLY A N 1
ATOM 1179 C CA . GLY A 1 159 ? -8.827 0.150 5.111 1.00 83.94 159 GLY A CA 1
ATOM 1180 C C . GLY A 1 159 ? -9.499 -1.186 5.450 1.00 83.94 159 GLY A C 1
ATOM 1181 O O . GLY A 1 159 ? -9.949 -1.387 6.581 1.00 83.94 159 GLY A O 1
ATOM 1182 N N . GLY A 1 160 ? -9.508 -2.127 4.500 1.00 84.69 160 GLY A N 1
ATOM 1183 C CA . GLY A 1 160 ? -10.010 -3.485 4.707 1.00 84.69 160 GLY A CA 1
ATOM 1184 C C . GLY A 1 160 ? -9.204 -4.257 5.751 1.00 84.69 160 GLY A C 1
ATOM 1185 O O . GLY A 1 160 ? -9.783 -4.891 6.633 1.00 84.69 160 GLY A O 1
ATOM 1186 N N . LEU A 1 161 ? -7.876 -4.151 5.708 1.00 85.81 161 LEU A N 1
ATOM 1187 C CA . LEU A 1 161 ? -6.969 -4.802 6.648 1.00 85.81 161 LEU A CA 1
ATOM 1188 C C . LEU A 1 161 ? -7.168 -4.280 8.073 1.00 85.81 161 LEU A C 1
ATOM 1190 O O . LEU A 1 161 ? -7.244 -5.077 9.007 1.00 85.81 161 LEU A O 1
ATOM 1194 N N . THR A 1 162 ? -7.319 -2.964 8.252 1.00 82.31 162 THR A N 1
ATOM 1195 C CA . THR A 1 162 ? -7.636 -2.360 9.554 1.00 82.31 162 THR A CA 1
ATOM 1196 C C . THR A 1 162 ? -8.976 -2.871 10.077 1.00 82.31 162 THR A C 1
ATOM 1198 O O . THR A 1 162 ? -9.052 -3.308 11.224 1.00 82.31 162 THR A O 1
ATOM 1201 N N . ALA A 1 163 ? -10.016 -2.896 9.238 1.00 77.56 163 ALA A N 1
ATOM 1202 C CA . ALA A 1 163 ? -11.336 -3.390 9.626 1.00 77.56 163 ALA A CA 1
ATOM 1203 C C . ALA A 1 163 ? -11.310 -4.871 10.050 1.00 77.56 163 ALA A C 1
ATOM 1205 O O . ALA A 1 163 ? -11.849 -5.222 11.104 1.00 77.56 163 ALA A O 1
ATOM 1206 N N . ALA A 1 164 ? -10.65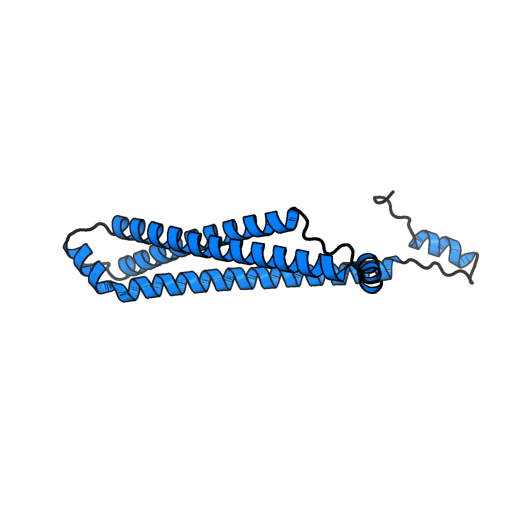1 -5.728 9.264 1.00 81.50 164 ALA A N 1
ATOM 1207 C CA . ALA A 1 164 ? -10.512 -7.152 9.560 1.00 81.50 164 ALA A CA 1
ATOM 1208 C C . ALA A 1 164 ? -9.698 -7.391 10.841 1.00 81.50 164 ALA A C 1
ATOM 1210 O O . ALA A 1 164 ? -10.109 -8.168 11.703 1.00 81.50 164 ALA A O 1
ATOM 1211 N N . THR A 1 165 ? -8.582 -6.675 11.002 1.00 81.94 165 THR A N 1
ATOM 1212 C CA . THR A 1 165 ? -7.693 -6.805 12.165 1.00 81.94 165 THR A CA 1
ATOM 1213 C C . THR A 1 165 ? -8.384 -6.365 13.453 1.00 81.94 165 THR A C 1
ATOM 1215 O O . THR A 1 165 ? -8.328 -7.083 14.453 1.00 81.94 165 THR A O 1
ATOM 1218 N N . SER A 1 166 ? -9.086 -5.226 13.446 1.00 72.25 166 SER A N 1
ATOM 1219 C CA . SER A 1 166 ? -9.854 -4.775 14.612 1.00 72.25 166 SER A CA 1
ATOM 1220 C C . SER A 1 166 ? -10.958 -5.771 14.974 1.00 72.25 166 SER A C 1
ATOM 1222 O O . SER A 1 166 ? -11.127 -6.080 16.151 1.00 72.25 166 SER A O 1
ATOM 1224 N N . HIS A 1 167 ? -11.665 -6.331 13.983 1.00 73.88 167 HIS A N 1
ATOM 1225 C CA . HIS A 1 167 ? -12.678 -7.360 14.229 1.00 73.88 167 HIS A CA 1
ATOM 1226 C C . HIS A 1 167 ? -12.077 -8.614 14.881 1.00 73.88 167 HIS A C 1
ATOM 1228 O O . HIS A 1 167 ? -12.557 -9.051 15.925 1.00 73.88 167 HIS A O 1
ATOM 1234 N N . ALA A 1 168 ? -11.003 -9.162 14.305 1.00 77.25 168 ALA A N 1
ATOM 1235 C CA . ALA A 1 168 ? -10.333 -10.349 14.832 1.00 77.25 168 ALA A CA 1
ATOM 1236 C C . ALA A 1 168 ? -9.795 -10.127 16.255 1.00 77.25 168 ALA A C 1
ATOM 1238 O O . ALA A 1 168 ? -9.953 -10.989 17.115 1.00 77.25 168 ALA A O 1
ATOM 1239 N N . THR A 1 169 ? -9.225 -8.949 16.523 1.00 74.50 169 THR A N 1
ATOM 1240 C CA . THR A 1 169 ? -8.668 -8.597 17.838 1.00 74.50 169 THR A CA 1
ATOM 1241 C C . THR A 1 169 ? -9.746 -8.543 18.918 1.00 74.50 169 THR A C 1
ATOM 1243 O O . THR A 1 169 ? -9.536 -9.053 20.015 1.00 74.50 169 THR A O 1
ATOM 1246 N N . VAL A 1 170 ? -10.910 -7.956 18.619 1.00 67.81 170 VAL A N 1
ATOM 1247 C CA . VAL A 1 170 ? -12.026 -7.867 19.573 1.00 67.81 170 VAL A CA 1
ATOM 1248 C C . VAL A 1 170 ? -12.622 -9.246 19.854 1.00 67.81 170 VAL A C 1
ATOM 1250 O O . VAL A 1 170 ? -12.851 -9.575 21.013 1.00 67.81 170 VAL A O 1
ATOM 1253 N N . VAL A 1 171 ? -12.827 -10.070 18.821 1.00 73.56 171 VAL A N 1
ATOM 1254 C CA . VAL A 1 171 ? -13.340 -11.441 18.994 1.00 73.56 171 VAL A CA 1
ATOM 1255 C C . VAL A 1 171 ? -12.372 -12.284 19.825 1.00 73.56 171 VAL A C 1
ATOM 1257 O O . VAL A 1 171 ? -12.805 -12.936 20.770 1.00 73.56 171 VAL A O 1
ATOM 1260 N N . ALA A 1 172 ? -11.071 -12.215 19.528 1.00 74.50 172 ALA A N 1
ATOM 1261 C CA . ALA A 1 172 ? -10.046 -12.922 20.291 1.00 74.50 172 ALA A CA 1
ATOM 1262 C C . ALA A 1 172 ? -9.992 -12.465 21.762 1.00 74.50 172 ALA A C 1
ATOM 1264 O O . ALA A 1 172 ? -9.813 -13.285 22.660 1.00 74.50 172 ALA A O 1
ATOM 1265 N N . TYR A 1 173 ? -10.178 -11.166 22.019 1.00 68.00 173 TYR A N 1
ATOM 1266 C CA . TYR A 1 173 ? -10.217 -10.624 23.378 1.00 68.00 173 TYR A CA 1
ATOM 1267 C C . TYR A 1 173 ? -11.437 -11.118 24.167 1.00 68.00 173 TYR A C 1
ATOM 1269 O O . TYR A 1 173 ? -11.293 -11.509 25.319 1.00 68.00 173 TYR A O 1
ATOM 1277 N N . LEU A 1 174 ? -12.621 -11.160 23.547 1.00 68.50 174 LEU A N 1
ATOM 1278 C CA . LEU A 1 174 ? -13.829 -11.686 24.193 1.00 68.50 174 LEU A CA 1
ATOM 1279 C C . LEU A 1 174 ? -13.716 -13.191 24.480 1.00 68.50 174 LEU A C 1
ATOM 1281 O O . LEU A 1 174 ? -14.061 -13.621 25.575 1.00 68.50 174 LEU A O 1
ATOM 1285 N N . SER A 1 175 ? -13.154 -13.979 23.554 1.00 69.56 175 SER A N 1
ATOM 1286 C CA . SER A 1 175 ? -12.945 -15.416 23.784 1.00 69.56 175 SER A CA 1
ATOM 1287 C C . SER A 1 175 ? -11.972 -15.718 24.929 1.00 69.56 175 SER A C 1
ATOM 1289 O O . SER A 1 175 ? -12.124 -16.731 25.601 1.00 69.56 175 SER A O 1
ATOM 1291 N N . ASP A 1 176 ? -10.983 -14.851 25.177 1.00 73.56 176 ASP A N 1
ATOM 1292 C CA . ASP A 1 176 ? -10.059 -15.002 26.313 1.00 73.56 176 ASP A CA 1
ATOM 1293 C C . ASP A 1 176 ? -10.747 -14.702 27.659 1.00 73.56 176 ASP A C 1
ATOM 1295 O O . ASP A 1 176 ? -10.360 -15.269 28.678 1.00 73.56 176 ASP A O 1
ATOM 1299 N N . 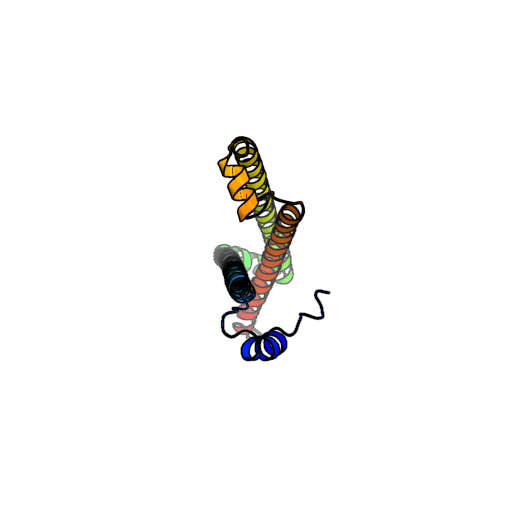ILE A 1 177 ? -11.792 -13.865 27.675 1.00 65.75 177 ILE A N 1
ATOM 1300 C CA . ILE A 1 177 ? -12.603 -13.610 28.877 1.00 65.75 177 ILE A CA 1
ATOM 1301 C C . ILE A 1 177 ? -13.518 -14.807 29.170 1.00 65.75 177 ILE A C 1
ATOM 1303 O O . ILE A 1 177 ? -13.518 -15.294 30.299 1.00 65.75 177 ILE A O 1
ATOM 1307 N N . ASP A 1 178 ? -14.218 -15.334 28.158 1.00 65.12 178 ASP A N 1
ATOM 1308 C CA . ASP A 1 178 ? -15.115 -16.492 28.319 1.00 65.12 178 ASP A CA 1
ATOM 1309 C C . ASP A 1 178 ? -14.362 -17.745 28.806 1.00 65.12 178 ASP A C 1
ATOM 1311 O O . ASP A 1 178 ? -14.854 -18.486 29.653 1.00 65.12 178 ASP A O 1
ATOM 1315 N N . VAL A 1 179 ? -13.131 -17.972 28.328 1.00 66.56 179 VAL A N 1
ATOM 1316 C CA . VAL A 1 179 ? -12.298 -19.111 28.764 1.00 66.56 179 VAL A CA 1
ATOM 1317 C C . VAL A 1 179 ? -11.815 -18.961 30.213 1.00 66.56 179 VAL A C 1
ATOM 1319 O O . VAL A 1 179 ? -11.586 -19.963 30.891 1.00 66.56 179 VAL A O 1
ATOM 1322 N N . ARG A 1 180 ? -11.658 -17.729 30.715 1.00 61.41 180 ARG A N 1
ATOM 1323 C CA . ARG A 1 180 ? -11.197 -17.469 32.090 1.00 61.41 180 ARG A CA 1
ATOM 1324 C C . ARG A 1 180 ? -12.309 -17.488 33.133 1.00 61.41 180 ARG A C 1
ATOM 1326 O O . ARG A 1 180 ? -11.984 -17.545 34.317 1.00 61.41 180 ARG A O 1
ATOM 1333 N N . GLN A 1 181 ? -13.580 -17.484 32.731 1.00 60.22 181 GLN A N 1
ATOM 1334 C CA . GLN A 1 181 ? -14.714 -17.492 33.657 1.00 60.22 181 GLN A CA 1
ATOM 1335 C C . GLN A 1 181 ? -15.696 -18.648 33.369 1.00 60.22 181 GLN A C 1
ATOM 1337 O O . GLN A 1 181 ? -16.810 -18.393 32.918 1.00 60.22 181 GLN A O 1
ATOM 1342 N N . PRO A 1 182 ? -15.321 -19.921 33.633 1.00 54.50 182 PRO A N 1
ATOM 1343 C CA . PRO A 1 182 ? -16.231 -21.048 33.423 1.00 54.50 182 PRO A CA 1
ATOM 1344 C C . PRO A 1 182 ? -17.360 -21.125 34.464 1.00 54.50 182 PRO A C 1
ATOM 1346 O O . PRO A 1 182 ? -18.456 -21.547 34.119 1.00 54.50 182 PRO A O 1
ATOM 1349 N N . ASP A 1 183 ? -17.130 -20.676 35.706 1.00 52.03 183 ASP A N 1
ATOM 1350 C CA . ASP A 1 183 ? -18.024 -20.969 36.835 1.00 52.03 183 ASP A CA 1
ATOM 1351 C C . ASP A 1 183 ? -18.291 -19.726 37.707 1.00 52.03 183 ASP A C 1
ATOM 1353 O O . ASP A 1 183 ? -17.546 -19.397 38.630 1.00 52.03 183 ASP A O 1
ATOM 1357 N N . ALA A 1 184 ? -19.385 -19.027 37.413 1.00 45.91 184 ALA A N 1
ATOM 1358 C CA . ALA A 1 184 ? -20.095 -18.173 38.367 1.00 45.91 184 ALA A CA 1
ATOM 1359 C C . ALA A 1 184 ? -21.602 -18.430 38.205 1.00 45.91 184 ALA A C 1
ATOM 1361 O O . ALA A 1 184 ? -22.364 -17.548 37.809 1.00 45.91 184 ALA A O 1
ATOM 1362 N N . GLY A 1 185 ? -21.994 -19.684 38.430 1.00 39.97 185 GLY A N 1
ATOM 1363 C CA . GLY A 1 185 ? -23.371 -20.163 38.521 1.00 39.97 185 GLY A CA 1
ATOM 1364 C C . GLY A 1 185 ? -23.520 -21.034 39.754 1.00 39.97 185 GLY A C 1
ATOM 1365 O O . GLY A 1 185 ? -22.601 -21.849 39.987 1.00 39.97 185 GLY A O 1
#